Protein AF-A0A6A4H1F7-F1 (afdb_monomer)

Mean predicted aligned error: 21.21 Å

Radius of gyration: 34.37 Å; Cα contacts (8 Å, |Δi|>4): 266; chains: 1; bounding box: 100×66×98 Å

Solvent-accessible surface area (backbone atoms only — not comparable to full-atom values): 21694 Å² total; per-residue (Å²): 135,88,83,80,79,81,74,81,72,97,59,81,80,92,67,98,67,97,76,80,92,73,83,75,69,78,80,74,79,78,74,73,82,76,90,65,68,36,55,30,63,48,76,48,68,68,91,70,85,76,71,92,62,55,55,31,23,34,51,38,83,73,72,100,70,48,29,30,38,50,45,51,74,88,45,89,46,72,73,66,74,38,92,56,57,73,26,81,40,66,66,63,41,49,53,54,45,35,56,48,30,68,73,76,53,88,74,64,97,83,59,61,70,60,39,70,55,69,81,78,70,85,77,88,64,86,76,71,84,85,78,86,87,81,86,92,80,93,84,81,86,82,92,83,90,86,89,78,89,84,86,89,79,89,83,89,89,85,86,83,86,84,88,87,78,89,87,81,88,82,89,81,89,88,81,90,81,86,91,85,90,86,91,83,91,78,91,78,91,73,86,84,69,88,73,81,75,73,70,79,75,78,77,50,32,28,29,38,38,32,72,91,77,71,47,79,46,81,40,46,50,83,51,46,59,51,50,53,65,42,30,72,74,69,76,50,71,66,54,73,44,84,31,98,40,73,69,56,33,52,56,48,56,57,46,48,64,49,52,67,68,59,75,72,57,28,26,28,35,43,44,96,85,51,80,48,79,38,46,56,70,57,46,51,51,52,50,61,48,25,70,74,68,75,48,74,70,52,72,44,83,33,96,41,73,74,54,31,48,60,52,52,60,45,52,58,57,62,72,77,110

Organism: NCBI:txid1447944

Structure (mmCIF, N/CA/C/O backbone):
data_AF-A0A6A4H1F7-F1
#
_entry.id   AF-A0A6A4H1F7-F1
#
loop_
_atom_site.group_PDB
_atom_site.id
_atom_site.type_symbol
_atom_site.label_atom_id
_atom_site.label_alt_id
_atom_site.label_comp_id
_atom_site.label_asym_id
_atom_site.label_entity_id
_atom_site.label_seq_id
_atom_site.pdbx_PDB_ins_code
_atom_site.Cartn_x
_atom_site.Cartn_y
_atom_site.Cartn_z
_atom_site.occupancy
_atom_site.B_iso_or_equiv
_atom_site.auth_seq_id
_atom_site.auth_comp_id
_atom_site.auth_asym_id
_atom_site.auth_atom_id
_atom_site.pdbx_PDB_model_num
ATOM 1 N N . MET A 1 1 ? -6.962 25.545 -6.515 1.00 32.97 1 MET A N 1
ATOM 2 C CA . MET A 1 1 ? -7.681 25.997 -5.299 1.00 32.97 1 MET A CA 1
ATOM 3 C C . MET A 1 1 ? -8.172 24.762 -4.560 1.00 32.97 1 MET A C 1
ATOM 5 O O . MET A 1 1 ? -8.697 23.879 -5.221 1.00 32.97 1 MET A O 1
ATOM 9 N N . GLY A 1 2 ? -7.961 24.655 -3.244 1.00 32.50 2 GLY A N 1
ATOM 10 C CA . GLY A 1 2 ? -8.348 23.464 -2.475 1.00 32.50 2 GLY A CA 1
ATOM 11 C C . GLY A 1 2 ? -9.755 23.580 -1.888 1.00 32.50 2 GLY A C 1
ATOM 12 O O . GLY A 1 2 ? -9.951 24.297 -0.908 1.00 32.50 2 GLY A O 1
ATOM 13 N N . SER A 1 3 ? -10.726 22.867 -2.461 1.00 30.64 3 SER A N 1
ATOM 14 C CA . SER A 1 3 ? -12.102 22.826 -1.953 1.00 30.64 3 SER A CA 1
ATOM 15 C C . SER A 1 3 ? -12.180 22.024 -0.651 1.00 30.64 3 SER A C 1
ATOM 17 O O . SER A 1 3 ? -12.181 20.793 -0.673 1.00 30.64 3 SER A O 1
ATOM 19 N N . LYS A 1 4 ? -12.273 22.711 0.495 1.00 29.84 4 LYS A N 1
ATOM 20 C CA . LYS A 1 4 ? -12.559 22.073 1.790 1.00 29.84 4 LYS A CA 1
ATOM 21 C C . LYS A 1 4 ? -13.967 21.466 1.762 1.00 29.84 4 LYS A C 1
ATOM 23 O O . LYS A 1 4 ? -14.946 22.180 1.960 1.00 29.84 4 LYS A O 1
ATOM 28 N N . LYS A 1 5 ? -14.068 20.154 1.526 1.00 42.41 5 LYS A N 1
ATOM 29 C CA . LYS A 1 5 ? -15.324 19.401 1.667 1.00 42.41 5 LYS A CA 1
ATOM 30 C C . LYS A 1 5 ? -15.773 19.467 3.134 1.00 42.41 5 LYS A C 1
ATOM 32 O O . LYS A 1 5 ? -15.122 18.884 3.998 1.00 42.41 5 LYS A O 1
ATOM 37 N N . GLN A 1 6 ? -16.860 20.183 3.424 1.00 34.12 6 GLN A N 1
ATOM 38 C CA . GLN A 1 6 ? -17.567 20.026 4.696 1.00 34.12 6 GLN A CA 1
ATOM 39 C C . GLN A 1 6 ? -18.334 18.705 4.651 1.00 34.12 6 GLN A C 1
ATOM 41 O O . GLN A 1 6 ? -19.202 18.518 3.801 1.00 34.12 6 GLN A O 1
ATOM 46 N N . TYR A 1 7 ? -17.999 17.790 5.555 1.00 41.84 7 TYR A N 1
ATOM 47 C CA . TYR A 1 7 ? -18.764 16.565 5.757 1.00 41.84 7 TYR A CA 1
ATOM 48 C C . TYR A 1 7 ? -20.039 16.877 6.545 1.00 41.84 7 TYR A C 1
ATOM 50 O O . TYR A 1 7 ? -20.040 17.766 7.399 1.00 41.84 7 TYR A O 1
ATOM 58 N N . ALA A 1 8 ? -21.123 16.153 6.259 1.00 39.28 8 ALA A N 1
ATOM 59 C CA . ALA A 1 8 ? -22.358 16.283 7.021 1.00 39.28 8 ALA A CA 1
ATOM 60 C C . ALA A 1 8 ? -22.108 15.914 8.498 1.00 39.28 8 ALA A C 1
ATOM 62 O O . ALA A 1 8 ? -21.405 14.931 8.758 1.00 39.28 8 ALA A O 1
ATOM 63 N N . PRO A 1 9 ? -22.655 16.668 9.470 1.00 42.44 9 PRO A N 1
ATOM 64 C CA . PRO A 1 9 ? -22.561 16.285 10.871 1.00 42.44 9 PRO A CA 1
ATOM 65 C C . PRO A 1 9 ? -23.270 14.941 11.078 1.00 42.44 9 PRO A C 1
ATOM 67 O O . PRO A 1 9 ? -24.365 14.718 10.569 1.00 42.44 9 PRO A O 1
ATOM 70 N N . LEU A 1 10 ? -22.642 14.036 11.834 1.00 54.88 10 LEU A N 1
ATOM 71 C CA . LEU A 1 10 ? -23.173 12.689 12.104 1.00 54.88 10 LEU A CA 1
ATOM 72 C C . LEU A 1 10 ? -24.433 12.678 12.987 1.00 54.88 10 LEU A C 1
ATOM 74 O O . LEU A 1 10 ? -25.034 11.620 13.175 1.00 54.88 10 LEU A O 1
ATOM 78 N N . PHE A 1 11 ? -24.808 13.843 13.514 1.00 52.72 11 PHE A N 1
ATOM 79 C CA . PHE A 1 11 ? -25.938 14.077 14.397 1.00 52.72 11 PHE A CA 1
ATOM 80 C C . PHE A 1 11 ? -26.558 15.435 14.058 1.00 52.72 11 PHE A C 1
ATOM 82 O O . PHE A 1 11 ? -25.847 16.439 13.983 1.00 52.72 11 PHE A O 1
ATOM 89 N N . GLU A 1 12 ? -27.879 15.471 13.894 1.00 41.97 12 GLU A N 1
ATOM 90 C CA . GLU A 1 12 ? -28.639 16.639 14.340 1.00 41.97 12 GLU A CA 1
ATOM 91 C C . GLU A 1 12 ? -28.562 16.630 15.876 1.00 41.97 12 GLU A C 1
ATOM 93 O O . GLU A 1 12 ? -28.623 15.560 16.482 1.00 41.97 12 GLU A O 1
ATOM 98 N N . SER A 1 13 ? -28.336 17.779 16.514 1.00 35.56 13 SER A N 1
ATOM 99 C CA . SER A 1 13 ? -28.260 17.827 17.976 1.00 35.56 13 SER A CA 1
ATOM 100 C C . SER A 1 13 ? -29.634 17.535 18.571 1.00 35.56 13 SER A C 1
ATOM 102 O O . SER A 1 13 ? -30.561 18.310 18.330 1.00 35.56 13 SER A O 1
ATOM 104 N N . ASP A 1 14 ? -29.744 16.480 19.382 1.00 40.94 14 ASP A N 1
ATOM 105 C CA . ASP A 1 14 ? -30.916 16.225 20.222 1.00 40.94 14 ASP A CA 1
ATOM 106 C C . ASP A 1 14 ? -31.065 17.384 21.225 1.00 40.94 14 ASP A C 1
ATOM 108 O O . ASP A 1 14 ? -30.390 17.460 22.253 1.00 40.94 14 ASP A O 1
ATOM 112 N N . SER A 1 15 ? -31.900 18.350 20.849 1.00 45.41 15 SER A N 1
ATOM 113 C CA . SER A 1 15 ? -32.251 19.537 21.619 1.00 45.41 15 SER A CA 1
ATOM 114 C C . SER A 1 15 ? -33.734 19.436 21.943 1.00 45.41 15 SER A C 1
ATOM 116 O O . SER A 1 15 ? -34.565 19.810 21.115 1.00 45.41 15 SER A O 1
ATOM 118 N N . ASP A 1 16 ? -34.048 18.915 23.129 1.00 48.66 16 ASP A N 1
ATOM 119 C CA . ASP A 1 16 ? -35.410 18.659 23.612 1.00 48.66 16 ASP A CA 1
ATOM 120 C C . ASP A 1 16 ? -36.227 19.957 23.802 1.00 48.66 16 ASP A C 1
ATOM 122 O O . ASP A 1 16 ? -36.384 20.457 24.913 1.00 48.66 16 ASP A O 1
ATOM 126 N N . GLU A 1 17 ? -36.766 20.507 22.711 1.00 51.97 17 GLU A N 1
ATOM 127 C CA . GLU A 1 17 ? -37.709 21.634 22.716 1.00 51.97 17 GLU A CA 1
ATOM 128 C C . GLU A 1 17 ? -38.937 21.319 21.845 1.00 51.97 17 GLU A C 1
ATOM 130 O O . GLU A 1 17 ? -38.861 21.138 20.626 1.00 51.97 17 GLU A O 1
ATOM 135 N N . ASP A 1 18 ? -40.101 21.255 22.492 1.00 53.84 18 ASP A N 1
ATOM 136 C CA . ASP A 1 18 ? -41.377 20.834 21.913 1.00 53.84 18 ASP A CA 1
ATOM 137 C C . ASP A 1 18 ? -41.899 21.802 20.830 1.00 53.84 18 ASP A C 1
ATOM 139 O O . ASP A 1 18 ? -42.493 22.844 21.147 1.00 53.84 18 ASP A O 1
ATOM 143 N N . LYS A 1 19 ? -41.806 21.432 19.536 1.00 42.12 19 LYS A N 1
ATOM 144 C CA . LYS A 1 19 ? -42.825 21.869 18.554 1.00 42.12 19 LYS A CA 1
ATOM 145 C C . LYS A 1 19 ? -42.935 21.117 17.222 1.00 42.12 19 LYS A C 1
ATOM 147 O O . LYS A 1 19 ? -42.088 21.208 16.344 1.00 42.12 19 LYS A O 1
ATOM 152 N N . SER A 1 20 ? -44.164 20.644 17.000 1.00 39.06 20 SER A N 1
ATOM 153 C CA . SER A 1 20 ? -44.851 20.534 15.703 1.00 39.06 20 SER A CA 1
ATOM 154 C C . SER A 1 20 ? -44.296 19.526 14.686 1.00 39.06 20 SER A C 1
ATOM 156 O O . SER A 1 20 ? -43.383 19.788 13.904 1.00 39.06 20 SER A O 1
ATOM 158 N N . THR A 1 21 ? -44.967 18.378 14.614 1.00 41.38 21 THR A N 1
ATOM 159 C CA . THR A 1 21 ? -44.745 17.301 13.645 1.00 41.38 21 THR A CA 1
ATOM 160 C C . THR A 1 21 ? -45.055 17.711 12.197 1.00 41.38 21 THR A C 1
ATOM 162 O O . THR A 1 21 ? -46.128 17.428 11.662 1.00 41.38 21 THR A O 1
ATOM 165 N N . GLN A 1 22 ? -44.069 18.272 11.491 1.00 36.91 22 GLN A N 1
ATOM 166 C CA . GLN A 1 22 ? -43.996 18.102 10.036 1.00 36.91 22 GLN A CA 1
ATOM 167 C C . GLN A 1 22 ? -43.167 16.864 9.697 1.00 36.91 22 GLN A C 1
ATOM 169 O O . GLN A 1 22 ? -41.938 16.889 9.704 1.00 36.91 22 GLN A O 1
ATOM 174 N N . LEU A 1 23 ? -43.868 15.778 9.363 1.00 42.22 23 LEU A N 1
ATOM 175 C CA . LEU A 1 23 ? -43.288 14.527 8.885 1.00 42.22 23 LEU A CA 1
ATOM 176 C C . LEU A 1 23 ? -42.599 14.745 7.525 1.00 42.22 23 LEU A C 1
ATOM 178 O O . LEU A 1 23 ? -43.185 14.500 6.466 1.00 42.22 23 LEU A O 1
ATOM 182 N N . ARG A 1 24 ? -41.342 15.202 7.542 1.00 38.34 24 ARG A N 1
ATOM 183 C CA . ARG A 1 24 ? -40.483 15.194 6.354 1.00 38.34 24 ARG A CA 1
ATOM 184 C C . ARG A 1 24 ? -40.318 13.744 5.906 1.00 38.34 24 ARG A C 1
ATOM 186 O O . ARG A 1 24 ? -39.593 12.973 6.528 1.00 38.34 24 ARG A O 1
ATOM 193 N N . LYS A 1 25 ? -41.009 13.378 4.819 1.00 37.53 25 LYS A N 1
ATOM 194 C CA . LYS A 1 25 ? -40.749 12.129 4.093 1.00 37.53 25 LYS A CA 1
ATOM 195 C C . LYS A 1 25 ? -39.236 11.998 3.874 1.00 37.53 25 LYS A C 1
ATOM 197 O O . LYS A 1 25 ? -38.614 13.011 3.538 1.00 37.53 25 LYS A O 1
ATOM 202 N N . PRO A 1 26 ? -38.655 10.790 3.995 1.00 39.25 26 PRO A N 1
ATOM 203 C CA . PRO A 1 26 ? -37.280 10.585 3.571 1.00 39.25 26 PRO A CA 1
ATOM 204 C C . PRO A 1 26 ? -37.159 11.060 2.124 1.00 39.25 26 PRO A C 1
ATOM 206 O O . PRO A 1 26 ? -38.003 10.720 1.286 1.00 39.25 26 PRO A O 1
ATOM 209 N N . ILE A 1 27 ? -36.145 11.880 1.844 1.00 43.12 27 ILE A N 1
ATOM 210 C CA . ILE A 1 27 ? -35.849 12.314 0.481 1.00 43.12 27 ILE A CA 1
ATOM 211 C C . ILE A 1 27 ? -35.487 11.044 -0.281 1.00 43.12 27 ILE A C 1
ATOM 213 O O . ILE A 1 27 ? -34.417 10.473 -0.081 1.00 43.12 27 ILE A O 1
ATOM 217 N N . SER A 1 28 ? -36.428 10.558 -1.092 1.00 43.06 28 SER A N 1
ATOM 218 C CA . SER A 1 28 ? -36.211 9.393 -1.938 1.00 43.06 28 SER A CA 1
ATOM 219 C C . SER A 1 28 ? -35.069 9.749 -2.874 1.00 43.06 28 SER A C 1
ATOM 221 O O . SER A 1 28 ? -35.222 10.642 -3.707 1.00 43.06 28 SER A O 1
ATOM 223 N N . SER A 1 29 ? -33.910 9.120 -2.662 1.00 44.56 29 SER A N 1
ATOM 224 C CA . SER A 1 29 ? -32.712 9.382 -3.449 1.00 44.56 29 SER A CA 1
ATOM 225 C C . SER A 1 29 ? -33.027 9.053 -4.902 1.00 44.56 29 SER A C 1
ATOM 227 O O . SER A 1 29 ? -33.102 7.886 -5.289 1.00 44.56 29 SER A O 1
ATOM 229 N N . SER A 1 30 ? -33.280 10.094 -5.695 1.00 44.72 30 SER A N 1
ATOM 230 C CA . SER A 1 30 ? -33.486 9.989 -7.131 1.00 44.72 30 SER A CA 1
ATOM 231 C C . SER A 1 30 ? -32.131 9.689 -7.751 1.00 44.72 30 SER A C 1
ATOM 233 O O . SER A 1 30 ? -31.426 10.604 -8.179 1.00 44.72 30 SER A O 1
ATOM 235 N N . ALA A 1 31 ? -31.746 8.412 -7.705 1.00 55.28 31 ALA A N 1
ATOM 236 C CA . ALA A 1 31 ? -30.471 7.926 -8.197 1.00 55.28 31 ALA A CA 1
ATOM 237 C C . ALA A 1 31 ? -30.303 8.372 -9.652 1.00 55.28 31 ALA A C 1
ATOM 239 O O . ALA A 1 31 ? -30.966 7.863 -10.558 1.00 55.28 31 ALA A O 1
ATOM 240 N N . THR A 1 32 ? -29.434 9.360 -9.864 1.00 61.41 32 THR A N 1
ATOM 241 C CA . THR A 1 32 ? -29.021 9.774 -11.201 1.00 61.41 32 THR A CA 1
ATOM 242 C C . THR A 1 32 ? -28.435 8.548 -11.898 1.00 61.41 32 THR A C 1
ATOM 244 O O . THR A 1 32 ? -27.590 7.883 -11.290 1.00 61.41 32 THR A O 1
ATOM 247 N N . PRO A 1 33 ? -28.878 8.209 -13.122 1.00 70.06 33 PRO A N 1
ATOM 248 C CA . PRO A 1 33 ? -28.405 7.012 -13.804 1.00 70.06 33 PRO A CA 1
ATOM 249 C C . PRO A 1 33 ? -26.886 7.097 -13.970 1.00 70.06 33 PRO A C 1
ATOM 251 O O . PRO A 1 33 ? -26.378 8.068 -14.534 1.00 70.06 33 PRO A O 1
ATOM 254 N N . ARG A 1 34 ? -26.167 6.102 -13.438 1.00 73.88 34 ARG A N 1
ATOM 255 C CA . ARG A 1 34 ? -24.702 6.071 -13.489 1.00 73.88 34 ARG A CA 1
ATOM 256 C C . ARG A 1 34 ? -24.239 5.934 -14.930 1.00 73.88 34 ARG A C 1
ATOM 258 O O . ARG A 1 34 ? -24.784 5.140 -15.693 1.00 73.88 34 ARG A O 1
ATOM 265 N N . THR A 1 35 ? -23.240 6.729 -15.292 1.00 80.12 35 THR A N 1
ATOM 266 C CA . THR A 1 35 ? -22.696 6.813 -16.657 1.00 80.12 35 THR A CA 1
ATOM 267 C C . THR A 1 35 ? -21.399 6.024 -16.836 1.00 80.12 35 THR A C 1
ATOM 269 O O . THR A 1 35 ? -20.958 5.834 -17.967 1.00 80.12 35 THR A O 1
ATOM 272 N N . LYS A 1 36 ? -20.809 5.544 -15.736 1.00 86.94 36 LYS A N 1
ATOM 273 C CA . LYS A 1 36 ? -19.667 4.624 -15.686 1.00 86.94 36 LYS A CA 1
ATOM 274 C C . LYS A 1 36 ? -20.053 3.361 -14.900 1.00 86.94 36 LYS A C 1
ATOM 276 O O . LYS A 1 36 ? -20.898 3.462 -14.008 1.00 86.94 36 LYS A O 1
ATOM 281 N N . PRO A 1 37 ? -19.420 2.204 -15.165 1.00 90.06 37 PRO A N 1
ATOM 282 C CA . PRO A 1 37 ? -19.465 1.079 -14.239 1.00 90.06 37 PRO A CA 1
ATOM 283 C C . PRO A 1 37 ? -18.714 1.416 -12.941 1.00 90.06 37 PRO A C 1
ATOM 285 O O . PRO A 1 37 ? -17.784 2.225 -12.936 1.00 90.06 37 PRO A O 1
ATOM 288 N N . THR A 1 38 ? -19.091 0.775 -11.837 1.00 93.69 38 THR A N 1
ATOM 289 C CA . THR A 1 38 ? -18.516 0.995 -10.506 1.00 93.69 38 THR A CA 1
ATOM 290 C C . THR A 1 38 ? -18.205 -0.314 -9.778 1.00 93.69 38 THR A C 1
ATOM 292 O O . THR A 1 38 ? -18.930 -1.301 -9.888 1.00 93.69 38 THR A O 1
ATOM 295 N N . CYS A 1 39 ? -17.113 -0.339 -9.011 1.00 94.00 39 CYS A N 1
ATOM 296 C CA . CYS A 1 39 ? -16.756 -1.466 -8.148 1.00 94.00 39 CYS A CA 1
ATOM 297 C C . CYS A 1 39 ? -17.455 -1.361 -6.781 1.00 94.00 39 CYS A C 1
ATOM 299 O O . CYS A 1 39 ? -17.821 -0.271 -6.336 1.00 94.00 39 CYS A O 1
ATOM 301 N N . LYS A 1 40 ? -17.587 -2.486 -6.072 1.00 95.00 40 LYS A N 1
ATOM 302 C CA . LYS A 1 40 ? -17.997 -2.515 -4.657 1.00 95.00 40 LYS A CA 1
ATOM 303 C C . LYS A 1 40 ? -16.780 -2.683 -3.746 1.00 95.00 40 LYS A C 1
ATOM 305 O O . LYS A 1 40 ? -15.880 -3.441 -4.105 1.00 95.00 40 LYS A O 1
ATOM 310 N N . PRO A 1 41 ? -16.758 -2.074 -2.551 1.00 94.44 41 PRO A N 1
ATOM 311 C CA . PRO A 1 41 ? -15.763 -2.425 -1.552 1.00 94.44 41 PRO A CA 1
ATOM 312 C C . PRO A 1 41 ? -15.995 -3.865 -1.087 1.00 94.44 41 PRO A C 1
ATOM 314 O O . PRO A 1 41 ? -17.137 -4.331 -1.024 1.00 94.44 41 PRO A O 1
ATOM 317 N N . ALA A 1 42 ? -14.933 -4.554 -0.675 1.00 92.25 42 ALA A N 1
ATOM 318 C CA . ALA A 1 42 ? -15.117 -5.660 0.255 1.00 92.25 42 ALA A CA 1
ATOM 319 C C . ALA A 1 42 ? -15.660 -5.105 1.589 1.00 92.25 42 ALA A C 1
ATOM 321 O O . ALA A 1 42 ? -15.281 -4.012 2.018 1.00 92.25 42 ALA A O 1
ATOM 322 N N . LEU A 1 43 ? -16.564 -5.843 2.235 1.00 93.62 43 LEU A N 1
ATOM 323 C CA . LEU A 1 43 ? -17.124 -5.483 3.538 1.00 93.62 43 LEU A CA 1
ATOM 324 C C . LEU A 1 43 ? -16.427 -6.304 4.624 1.00 93.62 43 LEU A C 1
ATOM 326 O O . LEU A 1 43 ? -16.670 -7.505 4.748 1.00 93.62 43 LEU A O 1
ATOM 330 N N . PHE A 1 44 ? -15.565 -5.667 5.413 1.00 88.56 44 PHE A N 1
ATOM 331 C CA . PHE A 1 44 ? -14.926 -6.317 6.550 1.00 88.56 44 PHE A CA 1
ATOM 332 C C . PHE A 1 44 ? -15.853 -6.279 7.768 1.00 88.56 44 PHE A C 1
ATOM 334 O O . PHE A 1 44 ? -16.129 -5.209 8.311 1.00 88.56 44 PHE A O 1
ATOM 341 N N . GLN A 1 45 ? -16.322 -7.448 8.208 1.00 89.06 45 GLN A N 1
ATOM 342 C CA . GLN A 1 45 ? -17.148 -7.599 9.405 1.00 89.06 45 GLN A CA 1
ATOM 343 C C . GLN A 1 45 ? -16.352 -8.285 10.536 1.00 89.06 45 GLN A C 1
ATOM 345 O O . GLN A 1 45 ? -15.77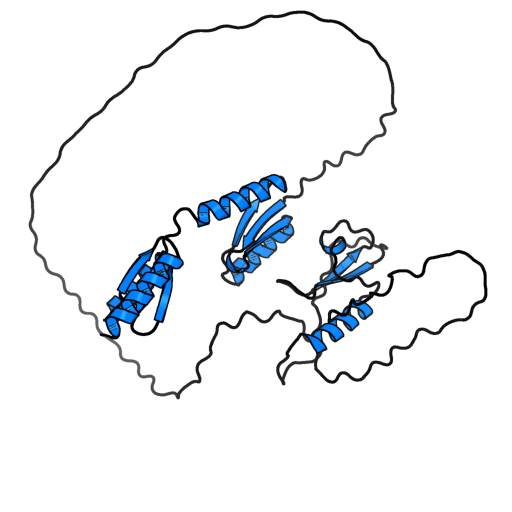0 -9.346 10.302 1.00 89.06 45 GLN A O 1
ATOM 350 N N . PRO A 1 46 ? -16.341 -7.733 11.766 1.00 81.31 46 PRO A N 1
ATOM 351 C CA . PRO A 1 46 ? -15.746 -8.373 12.933 1.00 81.31 46 PRO A CA 1
ATOM 352 C C . PRO A 1 46 ? -16.419 -9.711 13.247 1.00 81.31 46 PRO A C 1
ATOM 354 O O . PRO A 1 46 ? -17.646 -9.804 13.277 1.00 81.31 46 PRO A O 1
ATOM 357 N N . SER A 1 47 ? -15.617 -10.736 13.545 1.00 74.38 47 SER A N 1
ATOM 358 C CA . SER A 1 47 ? -16.103 -12.097 13.825 1.00 74.38 47 SER A CA 1
ATOM 359 C C . SER A 1 47 ? -16.919 -12.225 15.118 1.00 74.38 47 SER A C 1
ATOM 361 O O . SER A 1 47 ? -17.601 -13.226 15.311 1.00 74.38 47 SER A O 1
ATOM 363 N N . ALA A 1 48 ? -16.829 -11.242 16.018 1.00 73.69 48 ALA A N 1
ATOM 364 C CA . ALA A 1 48 ? -17.555 -11.218 17.282 1.00 73.69 48 ALA A CA 1
ATOM 365 C C . ALA A 1 48 ? -18.860 -10.423 17.142 1.00 73.69 48 ALA A C 1
ATOM 367 O O . ALA A 1 48 ? -18.838 -9.194 17.014 1.00 73.69 48 ALA A O 1
ATOM 368 N N . ASP A 1 49 ? -19.998 -11.115 17.216 1.00 72.56 49 ASP A N 1
ATOM 369 C CA . ASP A 1 49 ? -21.300 -10.464 17.342 1.00 72.56 49 ASP A CA 1
ATOM 370 C C . ASP A 1 49 ? -21.450 -9.868 18.752 1.00 72.56 49 ASP A C 1
ATOM 372 O O . ASP A 1 49 ? -21.615 -10.589 19.735 1.00 72.56 49 ASP A O 1
ATOM 376 N N . GLN A 1 50 ? -21.370 -8.538 18.856 1.00 67.12 50 GLN A N 1
ATOM 377 C CA . GLN A 1 50 ? -21.585 -7.803 20.109 1.00 67.12 50 GLN A CA 1
ATOM 378 C C . GLN A 1 50 ? -23.060 -7.395 20.305 1.00 67.12 50 GLN A C 1
ATOM 380 O O . GLN A 1 50 ? -23.371 -6.514 21.112 1.00 67.12 50 GLN A O 1
ATOM 385 N N . GLY A 1 51 ? -23.985 -8.033 19.582 1.00 74.94 51 GLY A N 1
ATOM 386 C CA . GLY A 1 51 ? -25.422 -7.898 19.774 1.00 74.94 51 GLY A CA 1
ATOM 387 C C . GLY A 1 51 ? -25.957 -6.524 19.370 1.00 74.94 51 GLY A C 1
ATOM 388 O O . GLY A 1 51 ? -25.710 -6.031 18.272 1.00 74.94 51 GLY A O 1
ATOM 389 N N . LYS A 1 52 ? -26.738 -5.894 20.256 1.00 77.50 52 LYS A N 1
ATOM 390 C CA . LYS A 1 52 ? -27.537 -4.689 19.950 1.00 77.50 52 LYS A CA 1
ATOM 391 C C . LYS A 1 52 ? -26.738 -3.375 19.838 1.00 77.50 52 LYS A C 1
ATOM 393 O O . LYS A 1 52 ? -27.353 -2.310 19.816 1.00 77.50 52 LYS A O 1
ATOM 398 N N . LYS A 1 53 ? -25.401 -3.409 19.788 1.00 85.56 53 LYS A N 1
ATOM 399 C CA . LYS A 1 53 ? -24.586 -2.191 19.633 1.00 85.56 53 LYS A CA 1
ATOM 400 C C . LYS A 1 53 ? -24.881 -1.494 18.297 1.00 85.56 53 LYS A C 1
ATOM 402 O O . LYS A 1 53 ? -25.100 -2.142 17.272 1.00 85.56 53 LYS A O 1
ATOM 407 N N . LYS A 1 54 ? -24.863 -0.157 18.291 1.00 90.75 54 LYS A N 1
ATOM 408 C CA . LYS A 1 54 ? -25.042 0.643 17.069 1.00 90.75 54 LYS A CA 1
ATOM 409 C C . LYS A 1 54 ? -23.858 0.391 16.130 1.00 90.75 54 LYS A C 1
ATOM 411 O O . LYS A 1 54 ? -22.707 0.497 16.549 1.00 90.75 54 LYS A O 1
ATOM 416 N N . LYS A 1 55 ? -24.141 0.042 14.874 1.00 93.31 55 LYS A N 1
ATOM 417 C CA . LYS A 1 55 ? -23.120 -0.191 13.843 1.00 93.31 55 LYS A CA 1
ATOM 418 C C . LYS A 1 55 ? -22.715 1.115 13.164 1.00 93.31 55 LYS A C 1
ATOM 420 O O . LYS A 1 55 ? -23.545 2.004 12.975 1.00 93.31 55 LYS A O 1
ATOM 425 N N . VAL A 1 56 ? -21.451 1.192 12.772 1.00 94.88 56 VAL A N 1
ATOM 426 C CA . VAL A 1 56 ? -20.856 2.270 11.976 1.00 94.88 56 VAL A CA 1
ATOM 427 C C . VAL A 1 56 ? -20.117 1.637 10.806 1.00 94.88 56 VAL A C 1
ATOM 429 O O . VAL A 1 56 ? -19.491 0.593 10.957 1.00 94.88 56 VAL A O 1
ATOM 432 N N . TYR A 1 57 ? -20.194 2.262 9.640 1.00 96.19 57 TYR A N 1
ATOM 433 C CA . TYR A 1 57 ? -19.494 1.828 8.435 1.00 96.19 57 TYR A CA 1
ATOM 434 C C . TYR A 1 57 ? -18.410 2.854 8.113 1.00 96.19 57 TYR A C 1
ATOM 436 O O . TYR A 1 57 ? -18.677 4.053 8.197 1.00 96.19 57 TYR A O 1
ATOM 444 N N . ILE A 1 58 ? -17.194 2.410 7.802 1.00 96.12 58 ILE A N 1
ATOM 445 C CA . ILE A 1 58 ? -16.016 3.272 7.626 1.00 96.12 58 ILE A CA 1
ATOM 446 C C . ILE A 1 58 ? -15.352 2.937 6.293 1.00 96.12 58 ILE A C 1
ATOM 448 O O . ILE A 1 58 ? -14.910 1.805 6.097 1.00 96.12 58 ILE A O 1
ATOM 452 N N . ASN A 1 59 ? -15.258 3.908 5.385 1.00 96.69 59 ASN A N 1
ATOM 453 C CA . ASN A 1 59 ? -14.614 3.693 4.088 1.00 96.69 59 ASN A CA 1
ATOM 454 C C . ASN A 1 59 ? -13.133 4.075 4.137 1.00 96.69 59 ASN A C 1
ATOM 456 O O . ASN A 1 59 ? -12.786 5.242 4.336 1.00 96.69 59 ASN A O 1
ATOM 460 N N . VAL A 1 60 ? -12.265 3.103 3.868 1.00 94.75 60 VAL A N 1
ATOM 461 C CA . VAL A 1 60 ? -10.856 3.340 3.547 1.00 94.75 60 VAL A CA 1
ATOM 462 C C . VAL A 1 60 ? -10.730 3.353 2.033 1.00 94.75 60 VAL A C 1
ATOM 464 O O . VAL A 1 60 ? -10.788 2.308 1.397 1.00 94.75 60 VAL A O 1
ATOM 467 N N . PHE A 1 61 ? -10.604 4.546 1.456 1.00 91.62 61 PHE A N 1
ATOM 468 C CA . PHE A 1 61 ? -10.470 4.727 0.009 1.00 91.62 61 PHE A CA 1
ATOM 469 C C . PHE A 1 61 ? -9.025 4.570 -0.491 1.00 91.62 61 PHE A C 1
ATOM 471 O O . PHE A 1 61 ? -8.802 4.090 -1.594 1.00 91.62 61 PHE A O 1
ATOM 478 N N . ASN A 1 62 ? -8.042 4.939 0.336 1.00 84.56 62 ASN A N 1
ATOM 479 C CA . ASN A 1 62 ? -6.625 4.980 -0.025 1.00 84.56 62 ASN A CA 1
ATOM 480 C C . ASN A 1 62 ? -5.815 4.068 0.912 1.00 84.56 62 ASN A C 1
ATOM 482 O O . ASN A 1 62 ? -6.128 3.985 2.100 1.00 84.56 62 ASN A O 1
ATOM 486 N N . GLY A 1 63 ? -4.739 3.465 0.403 1.00 82.31 63 GLY A N 1
ATOM 487 C CA . GLY A 1 63 ? -3.826 2.591 1.152 1.00 82.31 63 GLY A CA 1
ATOM 488 C C . GLY A 1 63 ? -3.693 1.208 0.510 1.00 82.31 63 GLY A C 1
ATOM 489 O O . GLY A 1 63 ? -4.272 0.955 -0.542 1.00 82.31 63 GLY A O 1
ATOM 490 N N . ALA A 1 64 ? -2.951 0.299 1.149 1.00 73.69 64 ALA A N 1
ATOM 491 C CA . ALA A 1 64 ? -2.678 -1.039 0.607 1.00 73.69 64 ALA A CA 1
ATOM 492 C C . ALA A 1 64 ? -3.919 -1.956 0.505 1.00 73.69 64 ALA A C 1
ATOM 494 O O . ALA A 1 64 ? -3.891 -2.945 -0.221 1.00 73.69 64 ALA A O 1
ATOM 495 N N . MET A 1 65 ? -5.007 -1.649 1.224 1.00 77.06 65 MET A N 1
ATOM 496 C CA . MET A 1 65 ? -6.283 -2.373 1.131 1.00 77.06 65 MET A CA 1
ATOM 497 C C . MET A 1 65 ? -7.484 -1.416 1.234 1.00 77.06 65 MET A C 1
ATOM 499 O O . MET A 1 65 ? -8.018 -1.223 2.331 1.00 77.06 65 MET A O 1
ATOM 503 N N . PRO A 1 66 ? -7.934 -0.814 0.118 1.00 88.44 66 PRO A N 1
ATOM 504 C CA . PRO A 1 66 ? -9.170 -0.040 0.086 1.00 88.44 66 PRO A CA 1
ATOM 505 C C . PRO A 1 66 ? -10.394 -0.936 0.337 1.00 88.44 66 PRO A C 1
ATOM 507 O O . PRO A 1 66 ? -10.592 -1.945 -0.341 1.00 88.44 66 PRO A O 1
ATOM 510 N N . VAL A 1 67 ? -11.202 -0.604 1.346 1.00 94.00 67 VAL A N 1
ATOM 511 C CA . VAL A 1 67 ? -12.221 -1.506 1.916 1.00 94.00 67 VAL A CA 1
ATOM 512 C C . VAL A 1 67 ? -13.263 -0.731 2.739 1.00 94.00 67 VAL A C 1
ATOM 514 O O . VAL A 1 67 ? -12.999 0.378 3.212 1.00 94.00 67 VAL A O 1
ATOM 517 N N . CYS A 1 68 ? -14.445 -1.316 2.950 1.00 95.62 68 CYS A N 1
ATOM 518 C CA . CYS A 1 68 ? -15.446 -0.813 3.892 1.00 95.62 68 CYS A CA 1
ATOM 519 C C . CYS A 1 68 ? -15.401 -1.643 5.185 1.00 95.62 68 CYS A C 1
ATOM 521 O O . CYS A 1 68 ? -15.682 -2.842 5.164 1.00 95.62 68 CYS A O 1
ATOM 523 N N . TYR A 1 69 ? -15.059 -1.026 6.315 1.00 93.19 69 TYR A N 1
ATOM 524 C CA . TYR A 1 69 ? -15.114 -1.664 7.634 1.00 93.19 69 TYR A CA 1
ATOM 525 C C . TYR A 1 69 ? -16.498 -1.490 8.258 1.00 93.19 69 TYR A C 1
ATOM 527 O O . TYR A 1 69 ? -17.040 -0.386 8.268 1.00 93.19 69 TYR A O 1
ATOM 535 N N . MET A 1 70 ? -17.044 -2.559 8.836 1.00 93.25 70 MET A N 1
ATOM 536 C CA . MET A 1 70 ? -18.165 -2.502 9.772 1.00 93.25 70 MET A CA 1
ATOM 537 C C . MET A 1 70 ? -17.610 -2.513 11.198 1.00 93.25 70 MET A C 1
ATOM 539 O O . MET A 1 70 ? -16.947 -3.460 11.599 1.00 93.25 70 MET A O 1
ATOM 543 N N . GLU A 1 71 ? -17.907 -1.491 11.983 1.00 92.12 71 GLU A N 1
ATOM 544 C CA . GLU A 1 71 ? -17.454 -1.339 13.367 1.00 92.12 71 GLU A CA 1
ATOM 545 C C . GLU A 1 71 ? -18.651 -1.047 14.288 1.00 92.12 71 GLU A C 1
ATOM 547 O O . GLU A 1 71 ? -19.786 -0.848 13.840 1.00 92.12 71 GLU A O 1
ATOM 552 N N . TRP A 1 72 ? -18.402 -1.022 15.595 1.00 90.00 72 TRP A N 1
ATOM 553 C CA . TRP A 1 72 ? -19.379 -0.607 16.602 1.00 90.00 72 TRP A CA 1
ATOM 554 C C . TRP A 1 72 ? -19.145 0.862 16.980 1.00 90.00 72 TRP A C 1
ATOM 556 O O . TRP A 1 72 ? -18.020 1.345 16.903 1.00 90.00 72 TRP A O 1
ATOM 566 N N . PHE A 1 73 ? -20.198 1.579 17.375 1.00 81.69 73 PHE A N 1
ATOM 567 C CA . PHE A 1 73 ? -20.138 3.021 17.662 1.00 81.69 73 PHE A CA 1
ATOM 568 C C . PHE A 1 73 ? -19.200 3.395 18.828 1.00 81.69 73 PHE A C 1
ATOM 570 O O . PHE A 1 73 ? -18.668 4.497 18.850 1.00 81.69 73 PHE A O 1
ATOM 577 N N . ASP A 1 74 ? -18.949 2.454 19.738 1.00 81.12 74 ASP A N 1
ATOM 578 C CA . ASP A 1 74 ? -18.081 2.608 20.913 1.00 81.12 74 ASP A CA 1
ATOM 579 C C . ASP A 1 74 ? -16.807 1.747 20.763 1.00 81.12 74 ASP A C 1
ATOM 581 O O . ASP A 1 74 ? -16.428 0.992 21.661 1.00 81.12 74 ASP A O 1
ATOM 585 N N . SER A 1 75 ? -16.205 1.754 19.569 1.00 83.06 75 SER A N 1
ATOM 586 C CA . SER A 1 75 ? -15.019 0.953 19.249 1.00 83.06 75 SER A CA 1
ATOM 587 C C . SER A 1 75 ? -13.725 1.716 19.539 1.00 83.06 75 SER A C 1
ATOM 589 O O . SER A 1 75 ? -13.472 2.772 18.966 1.00 83.06 75 SER A O 1
ATOM 591 N N . GLU A 1 76 ? -12.846 1.144 20.364 1.00 85.44 76 GLU A N 1
ATOM 592 C CA . GLU A 1 76 ? -11.490 1.673 20.589 1.00 85.44 76 GLU A CA 1
ATOM 593 C C . GLU A 1 76 ? -10.509 1.342 19.444 1.00 85.44 76 GLU A C 1
ATOM 595 O O . GLU A 1 76 ? -9.309 1.599 19.555 1.00 85.44 76 GLU A O 1
ATOM 600 N N . SER A 1 77 ? -10.972 0.761 18.330 1.00 82.44 77 SER A N 1
ATOM 601 C CA . SER A 1 77 ? -10.071 0.319 17.262 1.00 82.44 77 SER A CA 1
ATOM 602 C C . SER A 1 77 ? -9.295 1.486 16.617 1.00 82.44 77 SER A C 1
ATOM 604 O O . SER A 1 77 ? -9.788 2.622 16.555 1.00 82.44 77 SER A O 1
ATOM 606 N N . PRO A 1 78 ? -8.094 1.232 16.057 1.00 83.81 78 PRO A N 1
ATOM 607 C CA . PRO A 1 78 ? -7.361 2.243 15.295 1.00 83.81 78 PRO A CA 1
ATOM 608 C C . PRO A 1 78 ? -8.138 2.762 14.076 1.00 83.81 78 PRO A C 1
ATOM 610 O O . PRO A 1 78 ? -8.007 3.931 13.721 1.00 83.81 78 PRO A O 1
ATOM 613 N N . ILE A 1 79 ? -8.973 1.922 13.447 1.00 84.38 79 ILE A N 1
ATOM 614 C CA . ILE A 1 79 ? -9.769 2.328 12.283 1.00 84.38 79 ILE A CA 1
ATOM 615 C C . ILE A 1 79 ? -10.987 3.171 12.683 1.00 84.38 79 ILE A C 1
ATOM 617 O O . ILE A 1 79 ? -11.319 4.122 11.973 1.00 84.38 79 ILE A O 1
ATOM 621 N N . PHE A 1 80 ? -11.590 2.931 13.851 1.00 87.19 80 PHE A N 1
ATOM 622 C CA . PHE A 1 80 ? -12.610 3.825 14.398 1.00 87.19 80 PHE A CA 1
ATOM 623 C C . PHE A 1 80 ? -12.018 5.197 14.737 1.00 87.19 80 PHE A C 1
ATOM 625 O O . PHE A 1 80 ? -12.526 6.224 14.288 1.00 87.19 80 PHE A O 1
ATOM 632 N N . ASN A 1 81 ? -10.878 5.224 15.425 1.00 85.69 81 ASN A N 1
ATOM 633 C CA . ASN A 1 81 ? -10.199 6.464 15.814 1.00 85.69 81 ASN A CA 1
ATOM 634 C C . ASN A 1 81 ? -9.491 7.196 14.651 1.00 85.69 81 ASN A C 1
ATOM 636 O O . ASN A 1 81 ? -8.947 8.284 14.836 1.00 85.69 81 ASN A O 1
ATOM 640 N N . SER A 1 82 ? -9.525 6.638 13.439 1.00 89.25 82 SER A N 1
ATOM 641 C CA . SER A 1 82 ? -8.966 7.255 12.233 1.00 89.25 82 SER A CA 1
ATOM 642 C C . SER A 1 82 ? -9.773 8.460 11.724 1.00 89.25 82 SER A C 1
ATOM 644 O O . SER A 1 82 ? -10.963 8.624 12.011 1.00 89.25 82 SER A O 1
ATOM 646 N N . HIS A 1 83 ? -9.154 9.253 10.845 1.00 90.50 83 HIS A N 1
ATOM 647 C CA . HIS A 1 83 ? -9.821 10.323 10.094 1.00 90.50 83 HIS A CA 1
ATOM 648 C C . HIS A 1 83 ? -10.659 9.833 8.894 1.00 90.50 83 HIS A C 1
ATOM 650 O O . HIS A 1 83 ? -11.195 10.662 8.158 1.00 90.50 83 HIS A O 1
ATOM 656 N N . HIS A 1 84 ? -10.801 8.518 8.678 1.00 92.31 84 HIS A N 1
ATOM 657 C CA . HIS A 1 84 ? -11.645 7.994 7.600 1.00 92.31 84 HIS A CA 1
ATOM 658 C C . HIS A 1 84 ? -13.135 8.312 7.842 1.00 92.31 84 HIS A C 1
ATOM 660 O O . HIS A 1 84 ? -13.581 8.299 9.001 1.00 92.31 84 HIS A O 1
ATOM 666 N N . PRO A 1 85 ? -13.907 8.607 6.774 1.00 92.38 85 PRO A N 1
ATOM 667 C CA . PRO A 1 85 ? -15.310 8.990 6.874 1.00 92.38 85 PRO A CA 1
ATOM 668 C C . PRO A 1 85 ? -16.175 7.826 7.360 1.00 92.38 85 PRO A C 1
ATOM 670 O O . PRO A 1 85 ? -15.923 6.660 7.047 1.00 92.38 85 PRO A O 1
ATOM 673 N N . LYS A 1 86 ? -17.197 8.173 8.145 1.00 94.75 86 LYS A N 1
ATOM 674 C CA . LYS A 1 86 ? -18.031 7.246 8.913 1.00 94.75 86 LYS A CA 1
ATOM 675 C C . LYS A 1 86 ? -19.498 7.460 8.573 1.00 94.75 86 LYS A C 1
ATOM 677 O O . LYS A 1 86 ? -19.939 8.600 8.440 1.00 94.75 86 LYS A O 1
ATOM 682 N N . TYR A 1 87 ? -20.255 6.374 8.483 1.00 96.31 87 TYR A N 1
ATOM 683 C CA . TYR A 1 87 ? -21.641 6.374 8.023 1.00 96.31 87 TYR A CA 1
ATOM 684 C C . TYR A 1 87 ? -22.509 5.493 8.928 1.00 96.31 87 TYR A C 1
ATOM 686 O O . TYR A 1 87 ? -22.083 4.428 9.375 1.00 96.31 87 TYR A O 1
ATOM 694 N N . ALA A 1 88 ? -23.752 5.911 9.178 1.00 94.62 88 ALA A N 1
ATOM 695 C CA . ALA A 1 88 ? -24.685 5.174 10.038 1.00 94.62 88 ALA A CA 1
ATOM 696 C C . ALA A 1 88 ? -25.284 3.913 9.377 1.00 94.62 88 ALA A C 1
ATOM 698 O O . ALA A 1 88 ? -25.847 3.064 10.066 1.00 94.62 88 ALA A O 1
ATOM 699 N N . THR A 1 89 ? -25.187 3.775 8.050 1.00 95.56 89 THR A N 1
ATOM 700 C CA . THR A 1 89 ? -25.701 2.616 7.303 1.00 95.56 89 THR A CA 1
ATOM 701 C C . THR A 1 89 ? -24.736 2.201 6.195 1.00 95.56 89 THR A C 1
ATOM 703 O O . THR A 1 89 ? -24.017 3.038 5.645 1.00 95.56 89 THR A O 1
ATOM 706 N N . TYR A 1 90 ? -24.761 0.913 5.838 1.00 95.38 90 TYR A N 1
ATOM 707 C CA . TYR A 1 90 ? -23.943 0.384 4.747 1.00 95.38 90 TYR A CA 1
ATOM 708 C C . TYR A 1 90 ? -24.295 1.030 3.404 1.00 95.38 90 TYR A C 1
ATOM 710 O O . TYR A 1 90 ? -23.396 1.317 2.628 1.00 95.38 90 TYR A O 1
ATOM 718 N N . GLN A 1 91 ? -25.576 1.324 3.147 1.00 96.06 91 GLN A N 1
ATOM 719 C CA . GLN A 1 91 ? -25.999 1.923 1.880 1.00 96.06 91 GLN A CA 1
ATOM 720 C C . GLN A 1 91 ? -25.368 3.303 1.657 1.00 96.06 91 GLN A C 1
ATOM 722 O O . GLN A 1 91 ? -24.847 3.552 0.580 1.00 96.06 91 GLN A O 1
ATOM 727 N N . VAL A 1 92 ? -25.326 4.170 2.677 1.00 96.06 92 VAL A N 1
ATOM 728 C CA . VAL A 1 92 ? -24.711 5.505 2.542 1.00 96.06 92 VAL A CA 1
ATOM 729 C C . VAL A 1 92 ? -23.187 5.409 2.377 1.00 96.06 92 VAL A C 1
ATOM 731 O O . VAL A 1 92 ? -22.611 6.153 1.586 1.00 96.06 92 VAL A O 1
ATOM 734 N N . ALA A 1 93 ? -22.535 4.463 3.065 1.00 96.62 93 ALA A N 1
ATOM 735 C CA . ALA A 1 93 ? -21.115 4.175 2.844 1.00 96.62 93 ALA A CA 1
ATOM 736 C C . ALA A 1 93 ? -20.858 3.687 1.408 1.00 96.62 93 ALA A C 1
ATOM 738 O O . ALA A 1 93 ? -19.919 4.129 0.748 1.00 96.62 93 ALA A O 1
ATOM 739 N N . LEU A 1 94 ? -21.717 2.801 0.912 1.00 95.62 94 LEU A N 1
ATOM 740 C CA . LEU A 1 94 ? -21.630 2.217 -0.417 1.00 95.62 94 LEU A CA 1
ATOM 741 C C . LEU A 1 94 ? -21.902 3.259 -1.519 1.00 95.62 94 LEU A C 1
ATOM 743 O O . LEU A 1 94 ? -21.189 3.284 -2.516 1.00 95.62 94 LEU A O 1
ATOM 747 N N . ASP A 1 95 ? -22.860 4.166 -1.320 1.00 95.12 95 ASP A N 1
ATOM 748 C CA . ASP A 1 95 ? -23.163 5.254 -2.257 1.00 95.12 95 ASP A CA 1
ATOM 749 C C . ASP A 1 95 ? -22.004 6.259 -2.382 1.00 95.12 95 ASP A C 1
ATOM 751 O O . ASP A 1 95 ? -21.651 6.644 -3.498 1.00 95.12 95 ASP A O 1
ATOM 755 N N . GLU A 1 96 ? -21.342 6.633 -1.280 1.00 95.56 96 GLU A N 1
ATOM 756 C CA . GLU A 1 96 ? -20.147 7.492 -1.350 1.00 95.56 96 GLU A CA 1
ATOM 757 C C . GLU A 1 96 ? -18.915 6.732 -1.887 1.00 95.56 96 GLU A C 1
ATOM 759 O O . GLU A 1 96 ? -18.080 7.331 -2.564 1.00 95.56 96 GLU A O 1
ATOM 764 N N . TRP A 1 97 ? -18.823 5.408 -1.689 1.00 95.81 97 TRP A N 1
ATOM 765 C CA . TRP A 1 97 ? -17.822 4.577 -2.376 1.00 95.81 97 TRP A CA 1
ATOM 766 C C . TRP A 1 97 ? -18.022 4.573 -3.888 1.00 95.81 97 TRP A C 1
ATOM 768 O O . TRP A 1 97 ? -17.061 4.736 -4.637 1.00 95.81 97 TRP A O 1
ATOM 778 N N . PHE A 1 98 ? -19.259 4.423 -4.356 1.00 95.31 98 PHE A N 1
ATOM 779 C CA . PHE A 1 98 ? -19.555 4.480 -5.782 1.00 95.31 98 PHE A CA 1
ATOM 780 C C . PHE A 1 98 ? -19.213 5.855 -6.376 1.00 95.31 98 PHE A C 1
ATOM 782 O O . PHE A 1 98 ? -18.603 5.915 -7.440 1.00 95.31 98 PHE A O 1
ATOM 789 N N . ARG A 1 99 ? -19.482 6.951 -5.652 1.00 93.88 99 ARG A N 1
ATOM 790 C CA . ARG A 1 99 ? -19.057 8.304 -6.057 1.00 93.88 99 ARG A CA 1
ATOM 791 C C . ARG A 1 99 ? -17.536 8.460 -6.114 1.00 93.88 99 ARG A C 1
ATOM 793 O O . ARG A 1 99 ? -17.036 9.079 -7.047 1.00 93.88 99 ARG A O 1
ATOM 800 N N . TYR A 1 100 ? -16.798 7.903 -5.151 1.00 93.56 100 TYR A N 1
ATOM 801 C CA . TYR A 1 100 ? -15.330 7.849 -5.195 1.00 93.56 100 TYR A CA 1
ATOM 802 C C . TYR A 1 100 ? -14.844 7.059 -6.423 1.00 93.56 100 TYR A C 1
ATOM 804 O O . TYR A 1 100 ? -14.023 7.548 -7.194 1.00 93.56 100 TYR A O 1
ATOM 812 N N . CYS A 1 101 ? -15.432 5.886 -6.663 1.00 93.00 101 CYS A N 1
ATOM 813 C CA . CYS A 1 101 ? -15.118 5.021 -7.795 1.00 93.00 101 CYS A CA 1
ATOM 814 C C . CYS A 1 101 ? -15.338 5.701 -9.160 1.00 93.00 101 CYS A C 1
ATOM 816 O O . CYS A 1 101 ? -14.510 5.540 -10.048 1.00 93.00 101 CYS A O 1
ATOM 818 N N . GLU A 1 102 ? -16.420 6.464 -9.348 1.00 92.12 102 GLU A N 1
ATOM 819 C CA . GLU A 1 102 ? -16.683 7.188 -10.607 1.00 92.12 102 GLU A CA 1
ATOM 820 C C . GLU A 1 102 ? -15.623 8.268 -10.916 1.00 92.12 102 GLU A C 1
ATOM 822 O O . GLU A 1 102 ? -15.421 8.610 -12.089 1.00 92.12 102 GLU A O 1
ATOM 827 N N . MET A 1 103 ? -14.954 8.798 -9.883 1.00 90.50 103 MET A N 1
ATOM 828 C CA . MET A 1 103 ? -13.935 9.850 -9.986 1.00 90.50 103 MET A CA 1
ATOM 829 C C . MET A 1 103 ? -12.507 9.301 -10.111 1.00 90.50 103 MET A C 1
ATOM 831 O O . MET A 1 103 ? -11.760 9.796 -10.949 1.00 90.50 103 MET A O 1
ATOM 835 N N . GLU A 1 104 ? -12.138 8.313 -9.289 1.00 90.88 104 GLU A N 1
ATOM 836 C CA . GLU A 1 104 ? -10.736 7.922 -9.044 1.00 90.88 104 GLU A CA 1
ATOM 837 C C . GLU A 1 104 ? -10.368 6.524 -9.590 1.00 90.88 104 GLU A C 1
ATOM 839 O O . GLU A 1 104 ? -9.192 6.165 -9.600 1.00 90.88 104 GLU A O 1
ATOM 844 N N . HIS A 1 105 ? -11.340 5.708 -10.027 1.00 89.25 105 HIS A N 1
ATOM 845 C CA . HIS A 1 105 ? -11.070 4.388 -10.610 1.00 89.25 105 HIS A CA 1
ATOM 846 C C . HIS A 1 105 ? -11.293 4.379 -12.125 1.00 89.25 105 HIS A C 1
ATOM 848 O O . HIS A 1 105 ? -12.396 4.656 -12.606 1.00 89.25 105 HIS A O 1
ATOM 854 N N . ASP A 1 106 ? -10.268 3.958 -12.865 1.00 88.81 106 ASP A N 1
ATOM 855 C CA . ASP A 1 106 ? -10.409 3.525 -14.252 1.00 88.81 106 ASP A CA 1
ATOM 856 C C . ASP A 1 106 ? -10.711 2.023 -14.302 1.00 88.81 106 ASP A C 1
ATOM 858 O O . ASP A 1 106 ? -9.993 1.204 -13.726 1.00 88.81 106 ASP A O 1
ATOM 862 N N . HIS A 1 107 ? -11.780 1.671 -15.017 1.00 87.81 107 HIS A N 1
ATOM 863 C CA . HIS A 1 107 ? -12.225 0.294 -15.235 1.00 87.81 107 HIS A CA 1
ATOM 864 C C . HIS A 1 107 ? -12.182 -0.035 -16.732 1.00 87.81 107 HIS A C 1
ATOM 866 O O . HIS A 1 107 ? -12.526 0.827 -17.547 1.00 87.81 107 HIS A O 1
ATOM 872 N N . PRO A 1 108 ? -11.785 -1.259 -17.127 1.00 89.25 108 PRO A N 1
ATOM 873 C CA . PRO A 1 108 ? -11.761 -1.656 -18.531 1.00 89.25 108 PRO A CA 1
ATOM 874 C C . PRO A 1 108 ? -13.181 -1.770 -19.112 1.00 89.25 108 PRO A C 1
ATOM 876 O O . PRO A 1 108 ? -14.171 -1.871 -18.386 1.00 89.25 108 PRO A O 1
ATOM 879 N N . ALA A 1 109 ? -13.291 -1.749 -20.443 1.00 87.62 109 ALA A N 1
ATOM 880 C CA . ALA A 1 109 ? -14.575 -1.676 -21.150 1.00 87.62 109 ALA A CA 1
ATOM 881 C C . ALA A 1 109 ? -15.485 -2.913 -20.971 1.00 87.62 109 ALA A C 1
ATOM 883 O O . ALA A 1 109 ? -16.675 -2.845 -21.274 1.00 87.62 109 ALA A O 1
ATOM 884 N N . ASP A 1 110 ? -14.935 -4.025 -20.485 1.00 89.50 110 ASP A N 1
ATOM 885 C CA . ASP A 1 110 ? -15.611 -5.282 -20.152 1.00 89.50 110 ASP A CA 1
ATOM 886 C C . ASP A 1 110 ? -15.906 -5.443 -18.644 1.00 89.50 110 ASP A C 1
ATOM 888 O O . ASP A 1 110 ? -16.436 -6.474 -18.222 1.00 89.50 110 ASP A O 1
ATOM 892 N N . PHE 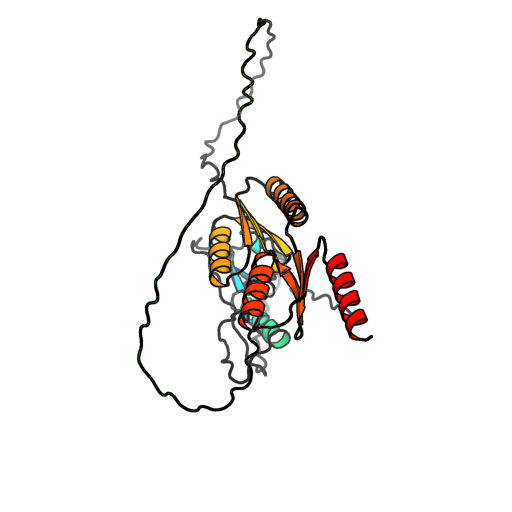A 1 111 ? -15.602 -4.435 -17.815 1.00 91.56 111 PHE A N 1
ATOM 893 C CA . PHE A 1 111 ? -15.816 -4.495 -16.368 1.00 91.56 111 PHE A CA 1
ATOM 894 C C . PHE A 1 111 ? -17.302 -4.626 -15.998 1.00 91.56 111 PHE A C 1
ATOM 896 O O . PHE A 1 111 ? -18.147 -3.817 -16.386 1.00 91.56 111 PHE A O 1
ATOM 903 N N . VAL A 1 112 ? -17.615 -5.620 -15.164 1.00 91.44 112 VAL A N 1
ATOM 904 C CA . VAL A 1 112 ? -18.985 -5.906 -14.720 1.00 91.44 112 VAL A CA 1
ATOM 905 C C . VAL A 1 112 ? -19.360 -5.047 -13.509 1.00 91.44 112 VAL A C 1
ATOM 907 O O . VAL A 1 112 ? -18.710 -5.113 -12.461 1.00 91.44 112 VAL A O 1
ATOM 910 N N . GLU A 1 113 ? -20.453 -4.288 -13.637 1.00 91.81 113 GLU A N 1
ATOM 911 C CA . GLU A 1 113 ? -21.015 -3.433 -12.582 1.00 91.81 113 GLU A CA 1
ATOM 912 C C . GLU A 1 113 ? -21.139 -4.164 -11.238 1.00 91.81 113 GLU A C 1
ATOM 914 O O . GLU A 1 113 ? -21.756 -5.226 -11.108 1.00 91.81 113 GLU A O 1
ATOM 919 N N . GLY A 1 114 ? -20.572 -3.556 -10.202 1.00 89.62 114 GLY A N 1
ATOM 920 C CA . GLY A 1 114 ? -20.653 -4.048 -8.842 1.00 89.62 114 GLY A CA 1
ATOM 921 C C . GLY A 1 114 ? -19.789 -5.274 -8.535 1.00 89.62 114 GLY A C 1
ATOM 922 O O . GLY A 1 114 ? -20.055 -5.921 -7.516 1.00 89.62 114 GLY A O 1
ATOM 923 N N . THR A 1 115 ? -18.790 -5.582 -9.370 1.00 92.38 115 THR A N 1
ATOM 924 C CA . THR A 1 115 ? -17.676 -6.493 -9.042 1.00 92.38 115 THR A CA 1
ATOM 925 C C . THR A 1 115 ? -16.894 -5.959 -7.837 1.00 92.38 115 THR A C 1
ATOM 927 O O . THR A 1 115 ? -16.799 -4.744 -7.640 1.00 92.38 115 THR A O 1
ATOM 930 N N . LEU A 1 116 ? -16.351 -6.851 -7.001 1.00 91.56 116 LEU A N 1
ATOM 931 C CA . LEU A 1 116 ? -15.522 -6.449 -5.862 1.00 91.56 116 LEU A CA 1
ATOM 932 C C . LEU A 1 116 ? -14.255 -5.730 -6.334 1.00 91.56 116 LEU A C 1
ATOM 934 O O . LEU A 1 116 ? -13.600 -6.158 -7.283 1.00 91.56 116 LEU A O 1
ATOM 938 N N . TYR A 1 117 ? -13.904 -4.652 -5.640 1.00 86.75 117 TYR A N 1
ATOM 939 C CA . TYR A 1 117 ? -12.642 -3.966 -5.837 1.00 86.75 117 TYR A CA 1
ATOM 940 C C . TYR A 1 117 ? -11.491 -4.866 -5.401 1.00 86.75 117 TYR A C 1
ATOM 942 O O . TYR A 1 117 ? -11.299 -5.126 -4.214 1.00 86.75 117 TYR A O 1
ATOM 950 N N . ASN A 1 118 ? -10.714 -5.305 -6.382 1.00 81.62 118 ASN A N 1
ATOM 951 C CA . ASN A 1 118 ? -9.346 -5.726 -6.161 1.00 81.62 118 ASN A CA 1
ATOM 952 C C . ASN A 1 118 ? -8.476 -4.511 -6.480 1.00 81.62 118 ASN A C 1
ATOM 954 O O . ASN A 1 118 ? -8.642 -3.915 -7.547 1.00 81.62 118 ASN A O 1
ATOM 958 N N . LEU A 1 119 ? -7.557 -4.154 -5.580 1.00 75.12 119 LEU A N 1
ATOM 959 C CA . LEU A 1 119 ? -6.474 -3.238 -5.928 1.00 75.12 119 LEU A CA 1
ATOM 960 C C . LEU A 1 119 ? -5.773 -3.834 -7.163 1.00 75.12 119 LEU A C 1
ATOM 962 O O . LEU A 1 119 ? -5.450 -5.029 -7.123 1.00 75.12 119 LEU A O 1
ATOM 966 N N . PRO A 1 120 ? -5.573 -3.086 -8.264 1.00 64.88 120 PRO A N 1
ATOM 967 C CA . PRO A 1 120 ? -4.810 -3.611 -9.382 1.00 64.88 120 PRO A CA 1
ATOM 968 C C . PRO A 1 120 ? -3.425 -3.982 -8.857 1.00 64.88 120 PRO A C 1
ATOM 970 O O . PRO A 1 120 ? -2.735 -3.142 -8.280 1.00 64.88 120 PRO A O 1
ATOM 973 N N . ALA A 1 121 ? -3.029 -5.244 -9.034 1.00 53.94 121 ALA A N 1
ATOM 974 C CA . ALA A 1 121 ? -1.640 -5.621 -8.831 1.00 53.94 121 ALA A CA 1
ATOM 975 C C . ALA A 1 121 ? -0.782 -4.678 -9.684 1.00 53.94 121 ALA A C 1
ATOM 977 O O . ALA A 1 121 ? -1.144 -4.389 -10.827 1.00 53.94 121 ALA A O 1
ATOM 978 N N . SER A 1 122 ? 0.311 -4.158 -9.123 1.00 44.72 122 SER A N 1
ATOM 979 C CA . SER A 1 122 ? 1.209 -3.249 -9.835 1.00 44.72 122 SER A CA 1
ATOM 980 C C . SER A 1 122 ? 1.750 -3.968 -11.069 1.00 44.72 122 SER A C 1
ATOM 982 O O . SER A 1 122 ? 2.645 -4.802 -10.955 1.00 44.72 122 SER A O 1
ATOM 984 N N . ASN A 1 123 ? 1.150 -3.700 -12.234 1.00 41.75 123 ASN A N 1
ATOM 985 C CA . ASN A 1 123 ? 1.294 -4.507 -13.448 1.00 41.75 123 ASN A CA 1
ATOM 986 C C . ASN A 1 123 ? 2.634 -4.244 -14.159 1.00 41.75 123 ASN A C 1
ATOM 988 O O . ASN A 1 123 ? 2.676 -3.851 -15.327 1.00 41.75 123 ASN A O 1
ATOM 992 N N . SER A 1 124 ? 3.737 -4.526 -13.466 1.00 36.81 124 SER A N 1
ATOM 993 C CA . SER A 1 124 ? 5.093 -4.665 -14.008 1.00 36.81 124 SER A CA 1
ATOM 994 C C . SER A 1 124 ? 5.221 -5.943 -14.848 1.00 36.81 124 SER A C 1
ATOM 996 O O . SER A 1 124 ? 6.104 -6.769 -14.637 1.00 36.81 124 SER A O 1
ATOM 998 N N . THR A 1 125 ? 4.333 -6.094 -15.831 1.00 35.06 125 THR A N 1
ATOM 999 C CA . THR A 1 125 ? 4.316 -7.207 -16.784 1.00 35.06 125 THR A CA 1
ATOM 1000 C C . THR A 1 125 ? 4.059 -6.647 -18.177 1.00 35.06 125 THR A C 1
ATOM 1002 O O . THR A 1 125 ? 2.970 -6.770 -18.746 1.00 35.06 125 THR A O 1
ATOM 1005 N N . LEU A 1 126 ? 5.082 -5.976 -18.718 1.00 34.91 126 LEU A N 1
ATOM 1006 C CA . LEU A 1 126 ? 5.075 -5.341 -20.037 1.00 34.91 126 LEU A CA 1
ATOM 1007 C C . LEU A 1 126 ? 4.971 -6.425 -21.123 1.00 34.91 126 LEU A C 1
ATOM 1009 O O . LEU A 1 126 ? 5.962 -6.929 -21.651 1.00 34.91 126 LEU A O 1
ATOM 1013 N N . THR A 1 127 ? 3.735 -6.843 -21.392 1.00 33.34 127 THR A N 1
ATOM 1014 C CA . THR A 1 127 ? 3.419 -8.021 -22.203 1.00 33.34 127 THR A CA 1
ATOM 1015 C C . THR A 1 127 ? 3.651 -7.702 -23.675 1.00 33.34 127 THR A C 1
ATOM 1017 O O . THR A 1 127 ? 2.791 -7.164 -24.372 1.00 33.34 127 THR A O 1
ATOM 1020 N N . ARG A 1 128 ? 4.869 -8.004 -24.130 1.00 32.50 128 ARG A N 1
ATOM 1021 C CA . ARG A 1 128 ? 5.340 -7.802 -25.503 1.00 32.50 128 ARG A CA 1
ATOM 1022 C C . ARG A 1 128 ? 4.385 -8.471 -26.512 1.00 32.50 128 ARG A C 1
ATOM 1024 O O . ARG A 1 128 ? 4.025 -9.629 -26.297 1.00 32.50 128 ARG A O 1
ATOM 1031 N N . PRO A 1 129 ? 4.007 -7.805 -27.623 1.00 36.56 129 PRO A N 1
ATOM 1032 C CA . PRO A 1 129 ? 3.140 -8.403 -28.636 1.00 36.56 129 PRO A CA 1
ATOM 1033 C C . PRO A 1 129 ? 3.719 -9.710 -29.190 1.00 36.56 129 PRO A C 1
ATOM 1035 O O . PRO A 1 129 ? 4.886 -9.763 -29.584 1.00 36.56 129 PRO A O 1
ATOM 1038 N N . GLY A 1 130 ? 2.901 -10.763 -29.215 1.00 32.47 130 GLY A N 1
ATOM 1039 C CA . GLY A 1 130 ? 3.311 -12.083 -29.687 1.00 32.47 130 GLY A CA 1
ATOM 1040 C C . GLY A 1 130 ? 3.563 -12.113 -31.196 1.00 32.47 130 GLY A C 1
ATOM 1041 O O . GLY A 1 130 ? 2.741 -11.637 -31.978 1.00 32.47 130 GLY A O 1
ATOM 1042 N N . ILE A 1 131 ? 4.680 -12.720 -31.602 1.00 31.92 131 ILE A N 1
ATOM 1043 C CA . ILE A 1 131 ? 4.979 -13.064 -32.999 1.00 31.92 131 ILE A CA 1
ATOM 1044 C C . ILE A 1 131 ? 4.818 -14.581 -33.186 1.00 31.92 131 ILE A C 1
ATOM 1046 O O . ILE A 1 131 ? 4.963 -15.363 -32.249 1.00 31.92 131 ILE A O 1
ATOM 1050 N N . LEU A 1 132 ? 4.422 -14.965 -34.398 1.00 32.50 132 LEU A N 1
ATOM 1051 C CA . LEU A 1 132 ? 3.772 -16.231 -34.726 1.00 32.50 132 LEU A CA 1
ATOM 1052 C C . LEU A 1 132 ? 4.632 -17.492 -34.519 1.00 32.50 132 LEU A C 1
ATOM 1054 O O . LEU A 1 132 ? 5.747 -17.611 -35.016 1.00 32.50 132 LEU A O 1
ATOM 1058 N N . THR A 1 133 ? 3.995 -18.466 -33.869 1.00 29.45 133 THR A N 1
ATOM 1059 C CA . THR A 1 133 ? 4.044 -19.923 -34.085 1.00 29.45 133 THR A CA 1
ATOM 1060 C C . THR A 1 133 ? 4.908 -20.455 -35.239 1.00 29.45 133 THR A C 1
ATOM 1062 O O . THR A 1 133 ? 4.580 -20.211 -36.399 1.00 29.45 133 THR A O 1
ATOM 1065 N N . LEU A 1 134 ? 5.854 -21.364 -34.940 1.00 32.44 134 LEU A N 1
ATOM 1066 C CA . LEU A 1 134 ? 6.194 -22.503 -35.817 1.00 32.44 134 LEU A CA 1
ATOM 1067 C C . LEU A 1 134 ? 7.066 -23.578 -35.124 1.00 32.44 134 LEU A C 1
ATOM 1069 O O . LEU A 1 134 ? 8.034 -23.254 -34.449 1.00 32.44 134 LEU A O 1
ATOM 1073 N N . GLY A 1 135 ? 6.758 -24.857 -35.381 1.00 28.03 135 GLY A N 1
ATOM 1074 C CA . GLY A 1 135 ? 7.738 -25.959 -35.402 1.00 28.03 135 GLY A CA 1
ATOM 1075 C C . GLY A 1 135 ? 8.196 -26.592 -34.077 1.00 28.03 135 GLY A C 1
ATOM 1076 O O . GLY A 1 135 ? 9.313 -26.354 -33.633 1.00 28.03 135 GLY A O 1
ATOM 1077 N N . CYS A 1 136 ? 7.424 -27.539 -33.530 1.00 29.03 136 CYS A N 1
ATOM 1078 C CA . CYS A 1 136 ? 7.972 -28.546 -32.610 1.00 29.03 136 CYS A CA 1
ATOM 1079 C C . CYS A 1 136 ? 8.580 -29.720 -33.399 1.00 29.03 136 CYS A C 1
ATOM 1081 O O . CYS A 1 136 ? 7.874 -30.343 -34.191 1.00 29.03 136 CYS A O 1
ATOM 1083 N N . ILE A 1 137 ? 9.841 -30.080 -33.131 1.00 33.91 137 ILE A N 1
ATOM 1084 C CA . ILE A 1 137 ? 10.442 -31.364 -33.538 1.00 33.91 137 ILE A CA 1
ATOM 1085 C C . ILE A 1 137 ? 11.255 -31.913 -32.351 1.00 33.91 137 ILE A C 1
ATOM 1087 O O . ILE A 1 137 ? 12.150 -31.213 -31.876 1.00 33.91 137 ILE A O 1
ATOM 1091 N N . PRO A 1 138 ? 10.980 -33.134 -31.856 1.00 37.09 138 PRO A N 1
ATOM 1092 C CA . PRO A 1 138 ? 11.810 -33.786 -30.851 1.00 37.09 138 PRO A CA 1
ATOM 1093 C C . PRO A 1 138 ? 12.932 -34.605 -31.509 1.00 37.09 138 PRO A C 1
ATOM 1095 O O . PRO A 1 138 ? 12.668 -35.427 -32.386 1.00 3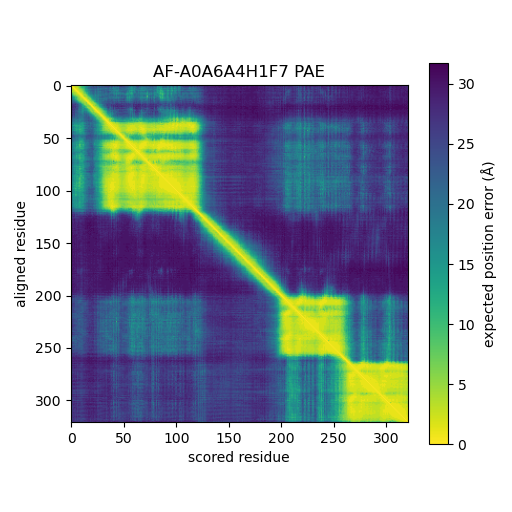7.09 138 PRO A O 1
ATOM 1098 N N . THR A 1 139 ? 14.165 -34.460 -31.020 1.00 33.47 139 THR A N 1
ATOM 1099 C CA . THR A 1 139 ? 15.291 -35.336 -31.387 1.00 33.47 139 THR A CA 1
ATOM 1100 C C . THR A 1 139 ? 15.971 -35.844 -30.120 1.00 33.47 139 THR A C 1
ATOM 1102 O O . THR A 1 139 ? 16.236 -35.077 -29.198 1.00 33.47 139 THR A O 1
ATOM 1105 N N . SER A 1 140 ? 16.213 -37.151 -30.052 1.00 34.91 140 SER A N 1
ATOM 1106 C CA . SER A 1 140 ? 16.774 -37.839 -28.882 1.00 34.91 140 SER A CA 1
ATOM 1107 C C . SER A 1 140 ? 18.267 -38.140 -29.045 1.00 34.91 140 SER A C 1
ATOM 1109 O O . SER A 1 140 ? 18.764 -38.217 -30.167 1.00 34.91 140 SER A O 1
ATOM 1111 N N . SER A 1 141 ? 18.925 -38.509 -27.937 1.00 34.03 141 SER A N 1
ATOM 1112 C CA . SER A 1 141 ? 20.327 -38.984 -27.861 1.00 34.03 141 SER A CA 1
ATOM 1113 C C . SER A 1 141 ? 21.394 -37.880 -28.031 1.00 34.03 141 SER A C 1
ATOM 1115 O O . SER A 1 141 ? 21.115 -36.828 -28.586 1.00 34.03 141 SER A O 1
ATOM 1117 N N . SER A 1 142 ? 22.633 -38.048 -27.552 1.00 36.34 142 SER A N 1
ATOM 1118 C CA . SER A 1 142 ? 23.261 -39.232 -26.933 1.00 36.34 142 SER A CA 1
ATOM 1119 C C . SER A 1 142 ? 24.224 -38.876 -25.792 1.00 36.34 142 SER A C 1
ATOM 1121 O O . SER A 1 142 ? 24.761 -37.775 -25.727 1.00 36.34 142 SER A O 1
ATOM 1123 N N . VAL A 1 143 ? 24.493 -39.853 -24.922 1.00 38.19 143 VAL A N 1
ATOM 1124 C CA . VAL A 1 143 ? 25.552 -39.796 -23.901 1.00 38.19 143 VAL A CA 1
ATOM 1125 C C . VAL A 1 143 ? 26.938 -39.836 -24.552 1.00 38.19 143 VAL A C 1
ATOM 1127 O O . VAL A 1 143 ? 27.200 -40.739 -25.341 1.00 38.19 143 VAL A O 1
ATOM 1130 N N . THR A 1 144 ? 27.854 -38.975 -24.097 1.00 38.00 144 THR A N 1
ATOM 1131 C CA . THR A 1 144 ? 29.305 -39.206 -24.208 1.00 38.00 144 THR A CA 1
ATOM 1132 C C . THR A 1 144 ? 29.955 -38.965 -22.847 1.00 38.00 144 THR A C 1
ATOM 1134 O O . THR A 1 144 ? 29.873 -37.871 -22.296 1.00 38.00 144 THR A O 1
ATOM 1137 N N . ARG A 1 145 ? 30.604 -39.996 -22.297 1.00 38.72 145 ARG A N 1
ATOM 1138 C CA . ARG A 1 145 ? 31.452 -39.916 -21.097 1.00 38.72 145 ARG A CA 1
ATOM 1139 C C . ARG A 1 145 ? 32.907 -39.802 -21.554 1.00 38.72 145 ARG A C 1
ATOM 1141 O O . ARG A 1 145 ? 33.361 -40.694 -22.263 1.00 38.72 145 ARG A O 1
ATOM 1148 N N . SER A 1 146 ? 33.634 -38.794 -21.076 1.00 31.59 146 SER A N 1
ATOM 1149 C CA . SER A 1 146 ? 35.096 -38.709 -21.212 1.00 31.59 146 SER A CA 1
ATOM 1150 C C . SER A 1 146 ? 35.760 -38.664 -19.839 1.00 31.59 146 SER A C 1
ATOM 1152 O O . SER A 1 146 ? 35.326 -37.920 -18.962 1.00 31.59 146 SER A O 1
ATOM 1154 N N . THR A 1 147 ? 36.800 -39.477 -19.662 1.00 36.75 147 THR A N 1
ATOM 1155 C CA . THR A 1 147 ? 37.576 -39.646 -18.423 1.00 36.75 147 THR A CA 1
ATOM 1156 C C . THR A 1 147 ? 39.003 -40.073 -18.770 1.00 36.75 147 THR A C 1
ATOM 1158 O O . THR A 1 147 ? 39.136 -41.113 -19.408 1.00 36.75 147 THR A O 1
ATOM 1161 N N . LEU A 1 148 ? 40.003 -39.299 -18.332 1.00 43.38 148 LEU A N 1
ATOM 1162 C CA . LEU A 1 148 ? 41.455 -39.548 -18.127 1.00 43.38 148 LEU A CA 1
ATOM 1163 C C . LEU A 1 148 ? 41.927 -38.296 -17.324 1.00 43.38 148 LEU A C 1
ATOM 1165 O O . LEU A 1 148 ? 41.419 -37.211 -17.609 1.00 43.38 148 LEU A O 1
ATOM 1169 N N . THR A 1 149 ? 42.581 -38.362 -16.152 1.00 34.75 149 THR A N 1
ATOM 1170 C CA . THR A 1 149 ? 44.005 -38.702 -15.854 1.00 34.75 149 THR A CA 1
ATOM 1171 C C . THR A 1 149 ? 45.006 -37.815 -16.617 1.00 34.75 149 THR A C 1
ATOM 1173 O O . THR A 1 149 ? 44.735 -37.449 -17.755 1.00 34.75 149 THR A O 1
ATOM 1176 N N . GLU A 1 150 ? 46.132 -37.341 -16.069 1.00 39.56 150 GLU A N 1
ATOM 1177 C CA . GLU A 1 150 ? 46.942 -37.639 -14.859 1.00 39.56 150 GLU A CA 1
ATOM 1178 C C . GLU A 1 150 ? 47.357 -36.289 -14.182 1.00 39.56 150 GLU A C 1
ATOM 1180 O O . GLU A 1 150 ? 47.424 -35.278 -14.873 1.00 39.56 150 GLU A O 1
ATOM 1185 N N . GLU A 1 151 ? 47.399 -36.100 -12.850 1.00 40.31 151 GLU A N 1
ATOM 1186 C CA . GLU A 1 151 ? 48.357 -36.563 -11.804 1.00 40.31 151 GLU A CA 1
ATOM 1187 C C . GLU A 1 151 ? 49.630 -35.699 -11.594 1.00 40.31 151 GLU A C 1
ATOM 1189 O O . GLU A 1 151 ? 50.246 -35.226 -12.542 1.00 40.31 151 GLU A O 1
ATOM 1194 N N . HIS A 1 152 ? 50.027 -35.586 -10.312 1.00 33.75 152 HIS A N 1
ATOM 1195 C CA . HIS A 1 152 ? 51.276 -35.019 -9.748 1.00 33.75 152 HIS A CA 1
ATOM 1196 C C . HIS A 1 152 ? 51.541 -33.487 -9.891 1.00 33.75 152 HIS A C 1
ATOM 1198 O O . HIS A 1 152 ? 51.445 -32.916 -10.968 1.00 33.75 152 HIS A O 1
ATOM 1204 N N . GLY A 1 153 ? 51.968 -32.750 -8.848 1.00 32.56 153 GLY A N 1
ATOM 1205 C CA . GLY A 1 153 ? 52.121 -33.096 -7.422 1.00 32.56 153 GLY A CA 1
ATOM 1206 C C . GLY A 1 153 ? 52.831 -32.002 -6.581 1.00 32.56 153 GLY A C 1
ATOM 1207 O O . GLY A 1 153 ? 53.308 -31.033 -7.152 1.00 32.56 153 GLY A O 1
ATOM 1208 N N . VAL A 1 154 ? 52.875 -32.197 -5.244 1.00 39.41 154 VAL A N 1
ATOM 1209 C CA . VAL A 1 154 ? 53.885 -31.787 -4.204 1.00 39.41 154 VAL A CA 1
ATOM 1210 C C . VAL A 1 154 ? 54.566 -30.389 -4.360 1.00 39.41 154 VAL A C 1
ATOM 1212 O O . VAL A 1 154 ? 55.154 -30.101 -5.389 1.00 39.41 154 VAL A O 1
ATOM 1215 N N . VAL A 1 155 ? 54.607 -29.465 -3.377 1.00 38.75 155 VAL A N 1
ATOM 1216 C CA . VAL A 1 155 ? 55.311 -29.540 -2.067 1.00 38.75 155 VAL A CA 1
ATOM 1217 C C . VAL A 1 155 ? 54.743 -28.563 -1.006 1.00 38.75 155 VAL A C 1
ATOM 1219 O O . VAL A 1 155 ? 54.356 -27.441 -1.306 1.00 38.75 155 VAL A O 1
ATOM 1222 N N . ASN A 1 156 ? 54.790 -29.018 0.253 1.00 35.94 156 ASN A N 1
ATOM 1223 C CA . ASN A 1 156 ? 54.657 -28.350 1.564 1.00 35.94 156 ASN A CA 1
ATOM 1224 C C . ASN A 1 156 ? 54.933 -26.830 1.694 1.00 35.94 156 ASN A C 1
ATOM 1226 O O . ASN A 1 156 ? 55.970 -26.348 1.244 1.00 35.94 156 ASN A O 1
ATOM 1230 N N . ALA A 1 157 ? 54.183 -26.180 2.600 1.00 35.97 157 ALA A N 1
ATOM 1231 C CA . ALA A 1 157 ? 54.750 -25.345 3.677 1.00 35.97 157 ALA A CA 1
ATOM 1232 C C . ALA A 1 157 ? 53.771 -25.202 4.870 1.00 35.97 157 ALA A C 1
ATOM 1234 O O . ALA A 1 157 ? 52.586 -24.960 4.666 1.00 35.97 157 ALA A O 1
ATOM 1235 N N . VAL A 1 158 ? 54.269 -25.320 6.110 1.00 43.09 158 VAL A N 1
ATOM 1236 C CA . VAL A 1 158 ? 53.546 -25.022 7.369 1.00 43.09 158 VAL A CA 1
ATOM 1237 C C . VAL A 1 158 ? 54.520 -24.353 8.347 1.00 43.09 158 VAL A C 1
ATOM 1239 O O . VAL A 1 158 ? 55.616 -24.873 8.559 1.00 43.09 158 VAL A O 1
ATOM 1242 N N . PRO A 1 159 ? 54.132 -23.218 8.948 1.00 50.94 159 PRO A N 1
ATOM 1243 C CA . PRO A 1 159 ? 54.239 -23.042 10.404 1.00 50.94 159 PRO A CA 1
ATOM 1244 C C . PRO A 1 159 ? 52.867 -22.634 10.991 1.00 50.94 159 PRO A C 1
ATOM 1246 O O . PRO A 1 159 ? 52.140 -21.874 10.365 1.00 50.94 159 PRO A O 1
ATOM 1249 N N . SER A 1 160 ? 52.362 -23.152 12.115 1.00 34.25 160 SER A N 1
ATOM 1250 C CA . SER A 1 160 ? 52.951 -23.494 13.426 1.00 34.25 160 SER A CA 1
ATOM 1251 C C . SER A 1 160 ? 52.830 -22.369 14.465 1.00 34.25 160 SER A C 1
ATOM 1253 O O . SER A 1 160 ? 53.674 -21.486 14.514 1.00 34.25 160 SER A O 1
ATOM 1255 N N . ILE A 1 161 ? 51.828 -22.531 15.341 1.00 37.88 161 ILE A N 1
ATOM 1256 C CA . ILE A 1 161 ? 51.830 -22.244 16.791 1.00 37.88 161 ILE A CA 1
ATOM 1257 C C . ILE A 1 161 ? 52.251 -20.833 17.243 1.00 37.88 161 ILE A C 1
ATOM 1259 O O . ILE A 1 161 ? 53.432 -20.512 17.268 1.00 37.88 161 ILE A O 1
ATOM 1263 N N . TYR A 1 162 ? 51.297 -20.114 17.845 1.00 40.69 162 TYR A N 1
ATOM 1264 C CA . TYR A 1 162 ? 51.510 -19.523 19.173 1.00 40.69 162 TYR A CA 1
ATOM 1265 C C . TYR A 1 162 ? 50.263 -19.700 20.045 1.00 40.69 162 TYR A C 1
ATOM 1267 O O . TYR A 1 162 ? 49.227 -19.084 19.808 1.00 40.69 162 TYR A O 1
ATOM 1275 N N . GLU A 1 163 ? 50.379 -20.542 21.070 1.00 40.34 163 GLU A N 1
ATOM 1276 C CA . GLU A 1 163 ? 49.509 -20.479 22.244 1.00 40.34 163 GLU A CA 1
ATOM 1277 C C . GLU A 1 163 ? 49.903 -19.278 23.115 1.00 40.34 163 GLU A C 1
ATOM 1279 O O . GLU A 1 163 ? 51.065 -18.869 23.161 1.00 40.34 163 GLU A O 1
ATOM 1284 N N . SER A 1 164 ? 48.950 -18.748 23.876 1.00 39.66 164 SER A N 1
ATOM 1285 C CA . SER A 1 164 ? 49.226 -18.022 25.118 1.00 39.66 164 SER A CA 1
ATOM 1286 C C . SER A 1 164 ? 48.025 -18.186 26.035 1.00 39.66 164 SER A C 1
ATOM 1288 O O . SER A 1 164 ? 46.898 -17.873 25.655 1.00 39.66 164 SER A O 1
ATOM 1290 N N . ALA A 1 165 ? 48.269 -18.736 27.220 1.00 37.00 165 ALA A N 1
ATOM 1291 C CA . ALA A 1 165 ? 47.237 -19.180 28.140 1.00 37.00 165 ALA A CA 1
ATOM 1292 C C . ALA A 1 165 ? 47.401 -18.507 29.509 1.00 37.00 165 ALA A C 1
ATOM 1294 O O . ALA A 1 165 ? 48.522 -18.345 29.974 1.00 37.00 165 ALA A O 1
ATOM 1295 N N . ILE A 1 166 ? 46.259 -18.214 30.138 1.00 37.88 166 ILE A N 1
ATOM 1296 C CA . ILE A 1 166 ? 46.039 -18.122 31.593 1.00 37.88 166 ILE A CA 1
ATOM 1297 C C . ILE A 1 166 ? 46.911 -17.124 32.387 1.00 37.88 166 ILE A C 1
ATOM 1299 O O . ILE A 1 166 ? 48.082 -17.364 32.658 1.00 37.88 166 ILE A O 1
ATOM 1303 N N . THR A 1 167 ? 46.233 -16.133 32.975 1.00 37.16 167 THR A N 1
ATOM 1304 C CA . THR A 1 167 ? 46.481 -15.725 34.370 1.00 37.16 167 THR A CA 1
ATOM 1305 C C . THR A 1 167 ? 45.124 -15.628 35.074 1.00 37.16 167 THR A C 1
ATOM 1307 O O . THR A 1 167 ? 44.215 -14.989 34.546 1.00 37.16 167 THR A O 1
ATOM 1310 N N . GLU A 1 168 ? 44.976 -16.259 36.240 1.00 39.44 168 GLU A N 1
ATOM 1311 C CA . GLU A 1 168 ? 43.767 -16.205 37.082 1.00 39.44 168 GLU A CA 1
ATOM 1312 C C . GLU A 1 168 ? 43.983 -15.341 38.340 1.00 39.44 168 GLU A C 1
ATOM 1314 O O . GLU A 1 168 ? 45.121 -15.046 38.697 1.00 39.44 168 GLU A O 1
ATOM 1319 N N . GLU A 1 169 ? 42.877 -15.076 39.056 1.00 36.88 169 GLU A N 1
ATOM 1320 C CA . GLU A 1 169 ? 42.825 -14.852 40.517 1.00 36.88 169 GLU A CA 1
ATOM 1321 C C . GLU A 1 169 ? 43.454 -13.549 41.110 1.00 36.88 169 GLU A C 1
ATOM 1323 O O . GLU A 1 169 ? 44.266 -12.877 40.478 1.00 36.88 169 GLU A O 1
ATOM 1328 N N . PRO A 1 170 ? 43.109 -13.155 42.362 1.00 57.22 170 PRO A N 1
ATOM 1329 C CA . PRO A 1 170 ? 41.740 -13.010 42.885 1.00 57.22 170 PRO A CA 1
ATOM 1330 C C . PRO A 1 170 ? 41.593 -11.755 43.800 1.00 57.22 170 PRO A C 1
ATOM 1332 O O . PRO A 1 170 ? 42.263 -10.750 43.592 1.00 57.22 170 PRO A O 1
ATOM 1335 N N . VAL A 1 171 ? 40.758 -11.858 44.855 1.00 31.70 171 VAL A N 1
ATOM 1336 C CA . VAL A 1 171 ? 40.534 -10.943 46.009 1.00 31.70 171 VAL A CA 1
ATOM 1337 C C . VAL A 1 171 ? 39.984 -9.523 45.721 1.00 31.70 171 VAL A C 1
ATOM 1339 O O . VAL A 1 171 ? 40.222 -8.937 44.678 1.00 31.70 171 VAL A O 1
ATOM 1342 N N . SER A 1 172 ? 39.192 -8.892 46.606 1.00 34.72 172 SER A N 1
ATOM 1343 C CA . SER A 1 172 ? 38.697 -9.309 47.935 1.00 34.72 172 SER A CA 1
ATOM 1344 C C . SER A 1 172 ? 37.258 -8.840 48.217 1.00 34.72 172 SER A C 1
ATOM 1346 O O . SER A 1 172 ? 36.689 -8.032 47.487 1.00 34.72 172 SER A O 1
ATOM 1348 N N . ALA A 1 173 ? 36.683 -9.338 49.313 1.00 33.56 173 ALA A N 1
ATOM 1349 C CA . ALA A 1 173 ? 35.339 -9.024 49.800 1.00 33.56 173 ALA A CA 1
ATOM 1350 C C . ALA A 1 173 ? 35.159 -7.567 50.284 1.00 33.56 173 ALA A C 1
ATOM 1352 O O . ALA A 1 173 ? 36.129 -6.919 50.675 1.00 33.56 173 ALA A O 1
ATOM 1353 N N . ASN A 1 174 ? 33.897 -7.110 50.390 1.00 31.73 174 ASN A N 1
ATOM 1354 C CA . ASN A 1 174 ? 33.314 -6.707 51.687 1.00 31.73 174 ASN A CA 1
ATOM 1355 C C . ASN A 1 174 ? 31.794 -6.416 51.647 1.00 31.73 174 ASN A C 1
ATOM 1357 O O . ASN A 1 174 ? 31.271 -5.824 50.705 1.00 31.73 174 ASN A O 1
ATOM 1361 N N . SER A 1 175 ? 31.092 -6.840 52.705 1.00 33.34 175 SER A N 1
ATOM 1362 C CA . SER A 1 175 ? 29.686 -6.566 53.089 1.00 33.34 175 SER A CA 1
ATOM 1363 C C . SER A 1 175 ? 29.434 -7.191 54.481 1.00 33.34 175 SER A C 1
ATOM 1365 O O . SER A 1 175 ? 30.218 -8.072 54.847 1.00 33.34 175 SER A O 1
ATOM 1367 N N . PRO A 1 176 ? 28.350 -6.879 55.239 1.00 45.47 176 PRO A N 1
ATOM 1368 C CA . PRO A 1 176 ? 27.315 -5.842 55.070 1.00 45.47 176 PRO A CA 1
ATOM 1369 C C . PRO A 1 176 ? 27.547 -4.658 56.075 1.00 45.47 176 PRO A C 1
ATOM 1371 O O . PRO A 1 176 ? 28.488 -3.925 55.780 1.00 45.47 176 PRO A O 1
ATOM 1374 N N . PRO A 1 177 ? 26.929 -4.457 57.277 1.00 47.22 177 PRO A N 1
ATOM 1375 C CA . PRO A 1 177 ? 25.532 -4.617 57.739 1.00 47.22 177 PRO A CA 1
ATOM 1376 C C . PRO A 1 177 ? 24.944 -3.509 58.682 1.00 47.22 177 PRO A C 1
ATOM 1378 O O . PRO A 1 177 ? 25.421 -3.370 59.802 1.00 47.22 177 PRO A O 1
ATOM 1381 N N . ILE A 1 178 ? 23.754 -2.957 58.339 1.00 29.88 178 ILE A N 1
ATOM 1382 C CA . ILE A 1 178 ? 22.611 -2.685 59.283 1.00 29.88 178 ILE A CA 1
ATOM 1383 C C . ILE A 1 178 ? 22.872 -1.541 60.336 1.00 29.88 178 ILE A C 1
ATOM 1385 O O . ILE A 1 178 ? 24.017 -1.111 60.448 1.00 29.88 178 ILE A O 1
ATOM 1389 N N . PRO A 1 179 ? 21.918 -0.987 61.147 1.00 43.66 179 PRO A N 1
ATOM 1390 C CA . PRO A 1 179 ? 20.433 -0.879 61.116 1.00 43.66 179 PRO A CA 1
ATOM 1391 C C . PRO A 1 179 ? 19.964 0.487 60.497 1.00 43.66 179 PRO A C 1
ATOM 1393 O O . PRO A 1 179 ? 20.568 0.847 59.494 1.00 43.66 179 PRO A O 1
ATOM 1396 N N . ILE A 1 180 ? 18.938 1.300 60.862 1.00 30.41 180 ILE A N 1
ATOM 1397 C CA . ILE A 1 180 ? 17.942 1.446 61.971 1.00 30.41 180 ILE A CA 1
ATOM 1398 C C . ILE A 1 180 ? 16.594 1.999 61.416 1.00 30.41 180 ILE A C 1
ATOM 1400 O O . ILE A 1 180 ? 16.561 2.604 60.349 1.00 30.41 180 ILE A O 1
ATOM 1404 N N . SER A 1 181 ? 15.493 1.782 62.150 1.00 30.45 181 SER A N 1
ATOM 1405 C CA . SER A 1 181 ? 14.100 2.220 61.913 1.00 30.45 181 SER A CA 1
ATOM 1406 C C . SER A 1 181 ? 13.815 3.730 62.046 1.00 30.45 181 SER A C 1
ATOM 1408 O O . SER A 1 181 ? 14.519 4.432 62.768 1.00 30.45 181 SER A O 1
ATOM 1410 N N . LEU A 1 182 ? 12.644 4.161 61.547 1.00 37.44 182 LEU A N 1
ATOM 1411 C CA . LEU A 1 182 ? 11.625 4.802 62.404 1.00 37.44 182 LEU A CA 1
ATOM 1412 C C . LEU A 1 182 ? 10.194 4.556 61.870 1.00 37.44 182 LEU A C 1
ATOM 1414 O O . LEU A 1 182 ? 10.018 4.229 60.698 1.00 37.44 182 LEU A O 1
ATOM 1418 N N . GLU A 1 183 ? 9.190 4.671 62.742 1.00 36.16 183 GLU A N 1
ATOM 1419 C CA . GLU A 1 183 ? 7.772 4.387 62.461 1.00 36.16 183 GLU A CA 1
ATOM 1420 C C . GLU A 1 183 ? 7.005 5.583 61.863 1.00 36.16 183 GLU A C 1
ATOM 1422 O O . GLU A 1 183 ? 7.402 6.738 62.022 1.00 36.16 183 GLU A O 1
ATOM 1427 N N . SER A 1 184 ? 5.845 5.317 61.247 1.00 41.25 184 SER A N 1
ATOM 1428 C CA . SER A 1 184 ? 4.725 6.272 61.128 1.00 41.25 184 SER A CA 1
ATOM 1429 C C . SER A 1 184 ? 3.417 5.546 60.788 1.00 41.25 184 SER A C 1
ATOM 1431 O O . SER A 1 184 ? 3.187 5.171 59.639 1.00 41.25 184 SER A O 1
ATOM 1433 N N . ASP A 1 185 ? 2.551 5.370 61.786 1.00 43.62 185 ASP A N 1
ATOM 1434 C CA . ASP A 1 185 ? 1.169 4.912 61.600 1.00 43.62 185 ASP A CA 1
ATOM 1435 C C . ASP A 1 185 ? 0.296 5.989 60.938 1.00 43.62 185 ASP A C 1
ATOM 1437 O O . ASP A 1 185 ? 0.276 7.140 61.375 1.00 43.62 185 ASP A O 1
ATOM 1441 N N . ALA A 1 186 ? -0.519 5.593 59.955 1.00 38.00 186 ALA A N 1
ATOM 1442 C CA . ALA A 1 186 ? -1.694 6.358 59.529 1.00 38.00 186 ALA A CA 1
ATOM 1443 C C . ALA A 1 186 ? -2.756 5.443 58.890 1.00 38.00 186 ALA A C 1
ATOM 1445 O O . ALA A 1 186 ? -2.719 5.139 57.699 1.00 38.00 186 ALA A O 1
ATOM 1446 N N . SER A 1 187 ? -3.729 5.015 59.698 1.00 46.56 187 SER A N 1
ATOM 1447 C CA . SER A 1 187 ? -4.905 4.257 59.248 1.00 46.56 187 SER A CA 1
ATOM 1448 C C . SER A 1 187 ? -5.687 4.974 58.140 1.00 46.56 187 SER A C 1
ATOM 1450 O O . SER A 1 187 ? -6.002 6.155 58.273 1.00 46.56 187 SER A O 1
ATOM 1452 N N . ASN A 1 188 ? -6.098 4.231 57.106 1.00 38.31 188 ASN A N 1
ATOM 1453 C CA . ASN A 1 188 ? -7.324 4.516 56.356 1.00 38.31 188 ASN A CA 1
ATOM 1454 C C . ASN A 1 188 ? -7.863 3.248 55.673 1.00 38.31 188 ASN A C 1
ATOM 1456 O O . ASN A 1 188 ? -7.342 2.795 54.654 1.00 38.31 188 ASN A O 1
ATOM 1460 N N . GLN A 1 189 ? -8.943 2.683 56.218 1.00 41.78 189 GLN A N 1
ATOM 1461 C CA . GLN A 1 189 ? -9.692 1.604 55.569 1.00 41.78 189 GLN A CA 1
ATOM 1462 C C . GLN A 1 189 ? -10.552 2.170 54.429 1.00 41.78 189 GLN A C 1
ATOM 1464 O O . GLN A 1 189 ? -11.677 2.616 54.655 1.00 41.78 189 GLN A O 1
ATOM 1469 N N . SER A 1 190 ? -10.046 2.124 53.195 1.00 39.28 190 SER A N 1
ATOM 1470 C CA . SER A 1 190 ? -10.902 2.256 52.010 1.00 39.28 190 SER A CA 1
ATOM 1471 C C . SER A 1 190 ? -11.491 0.896 51.634 1.00 39.28 190 SER A C 1
ATOM 1473 O O . SER A 1 190 ? -10.844 -0.139 51.797 1.00 39.28 190 SER A O 1
ATOM 1475 N N . LYS A 1 191 ? -12.735 0.881 51.150 1.00 42.25 191 LYS A N 1
ATOM 1476 C CA . LYS A 1 191 ? -13.451 -0.358 50.826 1.00 42.25 191 LYS A CA 1
ATOM 1477 C C . LYS A 1 191 ? -12.888 -0.972 49.548 1.00 42.25 191 LYS A C 1
ATOM 1479 O O . LYS A 1 191 ? -13.122 -0.452 48.460 1.00 42.25 191 LYS A O 1
ATOM 1484 N N . GLN A 1 192 ? -12.204 -2.100 49.696 1.00 34.69 192 GLN A N 1
ATOM 1485 C CA . GLN A 1 192 ? -11.843 -2.971 48.587 1.00 34.69 192 GLN A CA 1
ATOM 1486 C C . GLN A 1 192 ? -13.129 -3.556 47.983 1.00 34.69 192 GLN A C 1
ATOM 1488 O O . GLN A 1 192 ? -13.734 -4.465 48.544 1.00 34.69 192 GLN A O 1
ATOM 1493 N N . LEU A 1 193 ? -13.580 -2.974 46.871 1.00 39.78 193 LEU A N 1
ATOM 1494 C CA . LEU A 1 193 ? -14.507 -3.636 45.956 1.00 39.78 193 LEU A CA 1
ATOM 1495 C C . LEU A 1 193 ? -13.749 -4.762 45.247 1.00 39.78 193 LEU A C 1
ATOM 1497 O O . LEU A 1 193 ? -12.572 -4.597 44.926 1.00 39.78 193 LEU A O 1
ATOM 1501 N N . ASP A 1 194 ? -14.424 -5.882 44.991 1.00 36.94 194 ASP A N 1
ATOM 1502 C CA . ASP A 1 194 ? -13.854 -7.013 44.255 1.00 36.94 194 ASP A CA 1
ATOM 1503 C C . ASP A 1 194 ? -13.665 -6.657 42.772 1.00 36.94 194 ASP A C 1
ATOM 1505 O O . ASP A 1 194 ? -14.495 -6.948 41.908 1.00 36.94 194 ASP A O 1
ATOM 1509 N N . GLU A 1 195 ? -12.550 -5.989 42.481 1.00 37.97 195 GLU A N 1
ATOM 1510 C CA . GLU A 1 195 ? -12.075 -5.718 41.131 1.00 37.97 195 GLU A CA 1
ATOM 1511 C C . GLU A 1 195 ? -11.684 -7.045 40.468 1.00 37.97 195 GLU A C 1
ATOM 1513 O O . GLU A 1 195 ? -10.592 -7.582 40.684 1.00 37.97 195 GLU A O 1
ATOM 1518 N N . VAL A 1 196 ? -12.619 -7.599 39.683 1.00 37.44 196 VAL A N 1
ATOM 1519 C CA . VAL A 1 196 ? -12.456 -8.856 38.939 1.00 37.44 196 VAL A CA 1
ATOM 1520 C C . VAL A 1 196 ? -11.268 -8.720 37.993 1.00 37.44 196 VAL A C 1
ATOM 1522 O O . VAL A 1 196 ? -11.376 -8.232 36.869 1.00 37.44 196 VAL A O 1
ATOM 1525 N N . SER A 1 197 ? -10.114 -9.161 38.486 1.00 35.56 197 SER A N 1
ATOM 1526 C CA . SER A 1 197 ? -8.813 -8.985 37.856 1.00 35.56 197 SER A CA 1
ATOM 1527 C C . SER A 1 197 ? -8.614 -9.986 36.721 1.00 35.56 197 SER A C 1
ATOM 1529 O O . SER A 1 197 ? -7.737 -10.851 36.770 1.00 35.56 197 SER A O 1
ATOM 1531 N N . CYS A 1 198 ? -9.421 -9.852 35.666 1.00 35.06 198 CYS A N 1
ATOM 1532 C CA . CYS A 1 198 ? -9.038 -10.308 34.338 1.00 35.06 198 CYS A CA 1
ATOM 1533 C C . CYS A 1 198 ? -7.737 -9.586 33.980 1.00 35.06 198 CYS A C 1
ATOM 1535 O O . CYS A 1 198 ? -7.745 -8.402 33.642 1.00 35.06 198 CYS A O 1
ATOM 1537 N N . SER A 1 199 ? -6.610 -10.285 34.116 1.00 42.88 199 SER A N 1
ATOM 1538 C CA . SER A 1 199 ? -5.306 -9.733 33.775 1.00 42.88 199 SER A CA 1
ATOM 1539 C C . SER A 1 199 ? -5.345 -9.248 32.322 1.00 42.88 199 SER A C 1
ATOM 1541 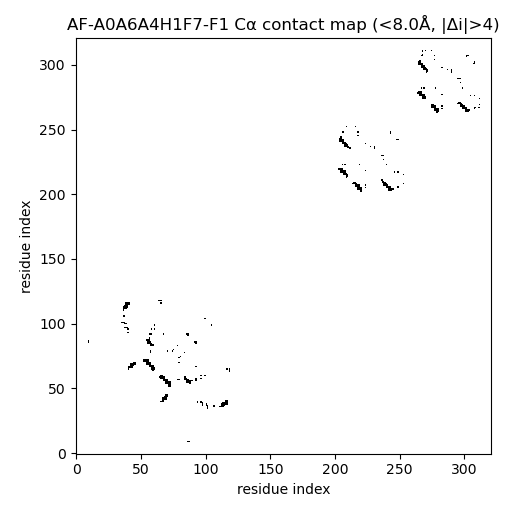O O . SER A 1 199 ? -5.781 -10.006 31.452 1.00 42.88 199 SER A O 1
ATOM 1543 N N . PRO A 1 200 ? -4.940 -7.996 32.030 1.00 54.53 200 PRO A N 1
ATOM 1544 C CA . PRO A 1 200 ? -5.015 -7.468 30.676 1.00 54.53 200 PRO A CA 1
ATOM 1545 C C . PRO A 1 200 ? -4.077 -8.286 29.791 1.00 54.53 200 PRO A C 1
ATOM 1547 O O . PRO A 1 200 ? -2.848 -8.165 29.878 1.00 54.53 200 PRO A O 1
ATOM 1550 N N . GLU A 1 201 ? -4.669 -9.166 28.982 1.00 53.56 201 GLU A N 1
ATOM 1551 C CA . GLU A 1 201 ? -3.949 -10.068 28.098 1.00 53.56 201 GLU A CA 1
ATOM 1552 C C . GLU A 1 201 ? -3.098 -9.212 27.161 1.00 53.56 201 GLU A C 1
ATOM 1554 O O . GLU A 1 201 ? -3.616 -8.393 26.399 1.00 53.56 201 GLU A O 1
ATOM 1559 N N . LYS A 1 202 ? -1.770 -9.313 27.299 1.00 71.62 202 LYS A N 1
ATOM 1560 C CA . LYS A 1 202 ? -0.844 -8.361 26.678 1.00 71.62 202 LYS A CA 1
ATOM 1561 C C . LYS A 1 202 ? -0.908 -8.489 25.163 1.00 71.62 202 LYS A C 1
ATOM 1563 O O . LYS A 1 202 ? -0.238 -9.340 24.578 1.00 71.62 202 LYS A O 1
ATOM 1568 N N . VAL A 1 203 ? -1.701 -7.606 24.555 1.00 74.31 203 VAL A N 1
ATOM 1569 C CA . VAL A 1 203 ? -1.859 -7.464 23.110 1.00 74.31 203 VAL A CA 1
ATOM 1570 C C . VAL A 1 203 ? -0.472 -7.362 22.489 1.00 74.31 203 VAL A C 1
ATOM 1572 O O . VAL A 1 203 ? 0.265 -6.404 22.727 1.00 74.31 203 VAL A O 1
ATOM 1575 N N . ARG A 1 204 ? -0.096 -8.390 21.725 1.00 84.25 204 ARG A N 1
ATOM 1576 C CA . ARG A 1 204 ? 1.211 -8.453 21.072 1.00 84.25 204 ARG A CA 1
ATOM 1577 C C . ARG A 1 204 ? 1.233 -7.419 19.957 1.00 84.25 204 ARG A C 1
ATOM 1579 O O . ARG A 1 204 ? 0.438 -7.509 19.019 1.00 84.25 204 ARG A O 1
ATOM 1586 N N . CYS A 1 205 ? 2.123 -6.443 20.074 1.00 91.44 205 CYS A N 1
ATOM 1587 C CA . CYS A 1 205 ? 2.341 -5.424 19.058 1.00 91.44 205 CYS A CA 1
ATOM 1588 C C . CYS A 1 205 ? 3.568 -5.780 18.222 1.00 91.44 205 CYS A C 1
ATOM 1590 O O . CYS A 1 205 ? 4.568 -6.277 18.740 1.00 91.44 205 CYS A O 1
ATOM 1592 N N . TRP A 1 206 ? 3.491 -5.491 16.933 1.00 95.94 206 TRP A N 1
ATOM 1593 C CA . TRP A 1 206 ? 4.537 -5.734 15.955 1.00 95.94 206 TRP A CA 1
ATOM 1594 C C . TRP A 1 206 ? 4.884 -4.425 15.266 1.00 95.94 206 TRP A C 1
ATOM 1596 O O . TRP A 1 206 ? 3.999 -3.674 14.862 1.00 95.94 206 TRP A O 1
ATOM 1606 N N . ALA A 1 207 ? 6.177 -4.157 15.151 1.00 95.12 207 ALA A N 1
ATOM 1607 C CA . ALA A 1 207 ? 6.698 -3.136 14.268 1.00 95.12 207 ALA A CA 1
ATOM 1608 C C . ALA A 1 207 ? 6.919 -3.774 12.893 1.00 95.12 207 ALA A C 1
ATOM 1610 O O . ALA A 1 207 ? 7.439 -4.891 12.806 1.00 95.12 207 ALA A O 1
ATOM 1611 N N . VAL A 1 208 ? 6.504 -3.072 11.846 1.00 93.44 208 VAL A N 1
ATOM 1612 C CA . VAL A 1 208 ? 6.541 -3.529 10.456 1.00 93.44 208 VAL A CA 1
ATOM 1613 C C . VAL A 1 208 ? 7.232 -2.465 9.623 1.00 93.44 208 VAL A C 1
ATOM 1615 O O . VAL A 1 208 ? 6.861 -1.295 9.694 1.00 93.44 208 VAL A O 1
ATOM 1618 N N . ASN A 1 209 ? 8.231 -2.875 8.855 1.00 91.69 209 ASN A N 1
ATOM 1619 C CA . ASN A 1 209 ? 8.892 -2.057 7.852 1.00 91.69 209 ASN A CA 1
ATOM 1620 C C . ASN A 1 209 ? 8.698 -2.726 6.486 1.00 91.69 209 ASN A C 1
ATOM 1622 O O . ASN A 1 209 ? 8.952 -3.924 6.344 1.00 91.69 209 ASN A O 1
ATOM 1626 N N . THR A 1 210 ? 8.252 -1.958 5.495 1.00 84.56 210 THR A N 1
ATOM 1627 C CA . THR A 1 210 ? 8.206 -2.390 4.089 1.00 84.56 210 THR A CA 1
ATOM 1628 C C . THR A 1 210 ? 9.096 -1.471 3.269 1.00 84.56 210 THR A C 1
ATOM 1630 O O . THR A 1 210 ? 8.762 -0.294 3.094 1.00 84.56 210 THR A O 1
ATOM 1633 N N . ALA A 1 211 ? 10.212 -2.004 2.766 1.00 75.62 211 ALA A N 1
ATOM 1634 C CA . ALA A 1 211 ? 11.224 -1.225 2.053 1.00 75.62 211 ALA A CA 1
ATOM 1635 C C . ALA A 1 211 ? 10.655 -0.562 0.785 1.00 75.62 211 ALA A C 1
ATOM 1637 O O . ALA A 1 211 ? 10.879 0.624 0.558 1.00 75.62 211 ALA A O 1
ATOM 1638 N N . GLU A 1 212 ? 9.834 -1.291 0.017 1.00 67.25 212 GLU A N 1
ATOM 1639 C CA . GLU A 1 212 ? 9.207 -0.806 -1.225 1.00 67.25 212 GLU A CA 1
ATOM 1640 C C . GLU A 1 212 ? 8.338 0.448 -1.034 1.00 67.25 212 GLU A C 1
ATOM 1642 O O . GLU A 1 212 ? 8.322 1.333 -1.888 1.00 67.25 212 GLU A O 1
ATOM 1647 N N . ALA A 1 213 ? 7.602 0.529 0.080 1.00 67.31 213 ALA A N 1
ATOM 1648 C CA . ALA A 1 213 ? 6.689 1.636 0.371 1.00 67.31 213 ALA A CA 1
ATOM 1649 C C . ALA A 1 213 ? 7.313 2.722 1.268 1.00 67.31 213 ALA A C 1
ATOM 1651 O O . ALA A 1 213 ? 6.710 3.777 1.464 1.00 67.31 213 ALA A O 1
ATOM 1652 N N . GLY A 1 214 ? 8.485 2.460 1.859 1.00 74.06 214 GLY A N 1
ATOM 1653 C CA . GLY A 1 214 ? 9.129 3.339 2.839 1.00 74.06 214 GLY A CA 1
ATOM 1654 C C . GLY A 1 214 ? 8.339 3.534 4.143 1.00 74.06 214 GLY A C 1
ATOM 1655 O O . GLY A 1 214 ? 8.623 4.470 4.893 1.00 74.06 214 GLY A O 1
ATOM 1656 N N . THR A 1 215 ? 7.328 2.701 4.423 1.00 77.94 215 THR A N 1
ATOM 1657 C CA . THR A 1 215 ? 6.464 2.844 5.604 1.00 77.94 215 THR A CA 1
ATOM 1658 C C . THR A 1 215 ? 6.968 2.035 6.800 1.00 77.94 215 THR A C 1
ATOM 1660 O O . THR A 1 215 ? 7.493 0.928 6.679 1.00 77.94 215 THR A O 1
ATOM 1663 N N . ASN A 1 216 ? 6.788 2.628 7.983 1.00 88.12 216 ASN A N 1
ATOM 1664 C CA . ASN A 1 216 ? 7.143 2.078 9.288 1.00 88.12 216 ASN A CA 1
ATOM 1665 C C . ASN A 1 216 ? 5.887 2.104 10.174 1.00 88.12 216 ASN A C 1
ATOM 1667 O O . ASN A 1 216 ? 5.504 3.163 10.680 1.00 88.12 216 ASN A O 1
ATOM 1671 N N . GLU A 1 217 ? 5.226 0.959 10.348 1.00 89.56 217 GLU A N 1
ATOM 1672 C CA . GLU A 1 217 ? 3.907 0.855 10.989 1.00 89.56 217 GLU A CA 1
ATOM 1673 C C . GLU A 1 217 ? 3.925 0.003 12.266 1.00 89.56 217 GLU A C 1
ATOM 1675 O O . GLU A 1 217 ? 4.734 -0.913 12.425 1.00 89.56 217 GLU A O 1
ATOM 1680 N N . LEU A 1 218 ? 3.010 0.297 13.197 1.00 91.00 218 LEU A N 1
ATOM 1681 C CA . LEU A 1 218 ? 2.788 -0.510 14.397 1.00 91.00 218 LEU A CA 1
ATOM 1682 C C . LEU A 1 218 ? 1.422 -1.195 14.315 1.00 91.00 218 LEU A C 1
ATOM 1684 O O . LEU A 1 218 ? 0.391 -0.524 14.319 1.00 91.00 218 LEU A O 1
ATOM 1688 N N . VAL A 1 219 ? 1.418 -2.525 14.302 1.00 90.25 219 VAL A N 1
ATOM 1689 C CA . VAL A 1 219 ? 0.208 -3.349 14.164 1.00 90.25 219 VAL A CA 1
ATOM 1690 C C . VAL A 1 219 ? 0.042 -4.294 15.356 1.00 90.25 219 VAL A C 1
ATOM 1692 O O . VAL A 1 219 ? 0.986 -4.544 16.105 1.00 90.25 219 VAL A O 1
ATOM 1695 N N . THR A 1 220 ? -1.156 -4.843 15.558 1.00 88.31 220 THR A N 1
ATOM 1696 C CA . THR A 1 220 ? -1.387 -5.909 16.553 1.00 88.31 220 THR A CA 1
ATOM 1697 C C . THR A 1 220 ? -1.214 -7.293 15.918 1.00 88.31 220 THR A C 1
ATOM 1699 O O . THR A 1 220 ? -1.275 -7.424 14.697 1.00 88.31 220 THR A O 1
ATOM 1702 N N . GLY A 1 221 ? -0.989 -8.341 16.720 1.00 82.94 221 GLY A N 1
ATOM 1703 C CA . GLY A 1 221 ? -0.619 -9.682 16.231 1.00 82.94 221 GLY A CA 1
ATOM 1704 C C . GLY A 1 221 ? -1.482 -10.227 15.083 1.00 82.94 221 GLY A C 1
ATOM 1705 O O . GLY A 1 221 ? -0.944 -10.627 14.060 1.00 82.94 221 GLY A O 1
ATOM 1706 N N . HIS A 1 222 ? -2.812 -10.120 15.179 1.00 79.94 222 HIS A N 1
ATOM 1707 C CA . HIS A 1 222 ? -3.720 -10.617 14.133 1.00 79.94 222 HIS A CA 1
ATOM 1708 C C . HIS A 1 222 ? -3.644 -9.845 12.798 1.00 79.94 222 HIS A C 1
ATOM 1710 O O . HIS A 1 222 ? -4.118 -10.338 11.773 1.00 79.94 222 HIS A O 1
ATOM 1716 N N . TRP A 1 223 ? -3.063 -8.641 12.797 1.00 82.88 223 TRP A N 1
ATOM 1717 C CA . TRP A 1 223 ? -2.679 -7.913 11.585 1.00 82.88 223 TRP A CA 1
ATOM 1718 C C . TRP A 1 223 ? -1.282 -8.303 11.111 1.00 82.88 223 TRP A C 1
ATOM 1720 O O . TRP A 1 223 ? -1.079 -8.425 9.906 1.00 82.88 223 TRP A O 1
ATOM 1730 N N . ALA A 1 224 ? -0.345 -8.551 12.030 1.00 88.25 224 ALA A N 1
ATOM 1731 C CA . ALA A 1 224 ? 1.001 -8.999 11.688 1.00 88.25 224 ALA A CA 1
ATOM 1732 C C . ALA A 1 224 ? 0.972 -10.319 10.899 1.00 88.25 224 ALA A C 1
ATOM 1734 O O . ALA A 1 224 ? 1.522 -10.389 9.800 1.00 88.25 224 ALA A O 1
ATOM 1735 N N . ASP A 1 225 ? 0.227 -11.316 11.388 1.00 84.75 225 ASP A N 1
ATOM 1736 C CA . ASP A 1 225 ? 0.057 -12.605 10.705 1.00 84.75 225 ASP A CA 1
ATOM 1737 C C . ASP A 1 225 ? -0.510 -12.424 9.285 1.00 84.75 225 ASP A C 1
ATOM 1739 O O . ASP A 1 225 ? -0.099 -13.103 8.343 1.00 84.75 225 ASP A O 1
ATOM 1743 N N . ARG A 1 226 ? -1.445 -11.481 9.104 1.00 84.19 226 ARG A N 1
ATOM 1744 C CA . ARG A 1 226 ? -2.060 -11.180 7.801 1.00 84.19 226 ARG A CA 1
ATOM 1745 C C . ARG A 1 226 ? -1.105 -10.473 6.850 1.00 84.19 226 ARG A C 1
ATOM 1747 O O . ARG A 1 226 ? -1.088 -10.835 5.678 1.00 84.19 226 ARG A O 1
ATOM 1754 N N . LEU A 1 227 ? -0.326 -9.505 7.333 1.00 85.75 227 LEU A N 1
ATOM 1755 C CA . LEU A 1 227 ? 0.682 -8.804 6.534 1.00 85.75 227 LEU A CA 1
ATOM 1756 C C . LEU A 1 227 ? 1.790 -9.762 6.088 1.00 85.75 227 LEU A C 1
ATOM 1758 O O . LEU A 1 227 ? 2.129 -9.776 4.908 1.00 85.75 227 LEU A O 1
ATOM 1762 N N . PHE A 1 228 ? 2.272 -10.634 6.981 1.00 86.44 228 PHE A N 1
ATOM 1763 C CA . PHE A 1 228 ? 3.272 -11.652 6.644 1.00 86.44 228 PHE A CA 1
ATOM 1764 C C . PHE A 1 228 ? 2.758 -12.608 5.558 1.00 86.44 228 PHE A C 1
ATOM 1766 O O . PHE A 1 228 ? 3.387 -12.778 4.515 1.00 86.44 228 PHE A O 1
ATOM 1773 N N . ASN A 1 229 ? 1.544 -13.139 5.740 1.00 83.88 229 ASN A N 1
ATOM 1774 C CA . ASN A 1 229 ? 0.868 -13.948 4.724 1.00 83.88 229 ASN A CA 1
ATOM 1775 C C . ASN A 1 229 ? 0.474 -13.155 3.461 1.00 83.88 229 ASN A C 1
ATOM 1777 O O . ASN A 1 229 ? 0.003 -13.768 2.504 1.00 83.88 229 ASN A O 1
ATOM 1781 N N . ASN A 1 230 ? 0.592 -11.824 3.428 1.00 77.19 230 ASN A N 1
ATOM 1782 C CA . ASN A 1 230 ? 0.373 -11.018 2.225 1.00 77.19 230 ASN A CA 1
ATOM 1783 C C . ASN A 1 230 ? 1.681 -10.826 1.457 1.00 77.19 230 ASN A C 1
ATOM 1785 O O . ASN A 1 230 ? 1.767 -11.257 0.310 1.00 77.19 230 ASN A O 1
ATOM 1789 N N . ALA A 1 231 ? 2.717 -10.303 2.117 1.00 80.69 231 ALA A N 1
ATOM 1790 C CA . ALA A 1 231 ? 4.045 -10.126 1.534 1.00 80.69 231 ALA A CA 1
ATOM 1791 C C . ALA A 1 231 ? 4.589 -11.439 0.941 1.00 80.69 231 ALA A C 1
ATOM 1793 O O . ALA A 1 231 ? 5.021 -11.459 -0.208 1.00 80.69 231 ALA A O 1
ATOM 1794 N N . ALA A 1 232 ? 4.430 -12.565 1.650 1.00 80.81 232 ALA A N 1
ATOM 1795 C CA . ALA A 1 232 ? 4.838 -13.887 1.165 1.00 80.81 232 ALA A CA 1
ATOM 1796 C C . ALA A 1 232 ? 4.049 -14.393 -0.066 1.00 80.81 232 ALA A C 1
ATOM 1798 O O . ALA A 1 232 ? 4.556 -15.229 -0.809 1.00 80.81 232 ALA A O 1
ATOM 1799 N N . ARG A 1 233 ? 2.821 -13.905 -0.310 1.00 81.62 233 ARG A N 1
ATOM 1800 C CA . ARG A 1 233 ? 2.038 -14.222 -1.527 1.00 81.62 233 ARG A CA 1
ATOM 1801 C C . ARG A 1 233 ? 2.368 -13.313 -2.710 1.00 81.62 233 ARG A C 1
ATOM 1803 O O . ARG A 1 233 ? 2.130 -13.710 -3.845 1.00 81.62 233 ARG A O 1
ATOM 1810 N N . HIS A 1 234 ? 2.891 -12.119 -2.443 1.00 78.19 234 HIS A N 1
ATOM 1811 C CA . HIS A 1 234 ? 3.245 -11.119 -3.453 1.00 78.19 234 HIS A CA 1
ATOM 1812 C C . HIS A 1 234 ? 4.764 -10.981 -3.670 1.00 78.19 234 HIS A C 1
ATOM 1814 O O . HIS A 1 234 ? 5.179 -10.169 -4.487 1.00 78.19 234 HIS A O 1
ATOM 1820 N N . ASN A 1 235 ? 5.571 -11.799 -2.980 1.00 76.69 235 ASN A N 1
ATOM 1821 C CA . ASN A 1 235 ? 7.038 -11.791 -2.998 1.00 76.69 235 ASN A CA 1
ATOM 1822 C C . ASN A 1 235 ? 7.639 -10.401 -2.684 1.00 76.69 235 ASN A C 1
ATOM 1824 O O . ASN A 1 235 ? 8.564 -9.953 -3.355 1.00 76.69 235 ASN A O 1
ATOM 1828 N N . GLN A 1 236 ? 7.082 -9.722 -1.677 1.00 78.56 236 GLN A N 1
ATOM 1829 C CA . GLN A 1 236 ? 7.534 -8.400 -1.227 1.00 78.56 236 GLN A CA 1
ATOM 1830 C C . GLN A 1 236 ? 8.472 -8.515 -0.022 1.00 78.56 236 GLN A C 1
ATOM 1832 O O . GLN A 1 236 ? 8.166 -9.235 0.934 1.00 78.56 236 GLN A O 1
ATOM 1837 N N . ASP A 1 237 ? 9.553 -7.737 -0.019 1.00 78.56 237 ASP A N 1
ATOM 1838 C CA . ASP A 1 237 ? 10.464 -7.649 1.123 1.00 78.56 237 ASP A CA 1
ATOM 1839 C C . ASP A 1 237 ? 9.850 -6.825 2.266 1.00 78.56 237 ASP A C 1
ATOM 1841 O O . ASP A 1 237 ? 9.622 -5.613 2.170 1.00 78.56 237 ASP A O 1
ATOM 1845 N N . MET A 1 238 ? 9.585 -7.503 3.385 1.00 85.19 238 MET A N 1
ATOM 1846 C CA . MET A 1 238 ? 9.005 -6.913 4.589 1.00 85.19 238 MET A CA 1
ATOM 1847 C C . MET A 1 238 ? 9.695 -7.451 5.841 1.00 85.19 238 MET A C 1
ATOM 1849 O O . MET A 1 238 ? 9.693 -8.656 6.104 1.00 85.19 238 MET A O 1
ATOM 1853 N N . VAL A 1 239 ? 10.215 -6.545 6.670 1.00 90.69 239 VAL A N 1
ATOM 1854 C CA . VAL A 1 239 ? 10.850 -6.888 7.946 1.00 90.69 239 VAL A CA 1
ATOM 1855 C C . VAL A 1 239 ? 9.863 -6.637 9.085 1.00 90.69 239 VAL A C 1
ATOM 1857 O O . VAL A 1 239 ? 9.217 -5.591 9.155 1.00 90.69 239 VAL A O 1
ATOM 1860 N N . MET A 1 240 ? 9.743 -7.590 10.012 1.00 93.12 240 MET A N 1
ATOM 1861 C CA . MET A 1 240 ? 8.806 -7.513 11.138 1.00 93.12 240 MET A CA 1
ATOM 1862 C C . MET A 1 240 ? 9.481 -7.855 12.464 1.00 93.12 240 MET A C 1
ATOM 1864 O O . MET A 1 240 ? 10.347 -8.729 12.524 1.00 93.12 240 MET A O 1
ATOM 1868 N N . ARG A 1 241 ? 9.045 -7.215 13.555 1.00 93.94 241 ARG A N 1
ATOM 1869 C CA . ARG A 1 241 ? 9.551 -7.504 14.904 1.00 93.94 241 ARG A CA 1
ATOM 1870 C C . ARG A 1 241 ? 8.483 -7.325 15.978 1.00 93.94 241 ARG A C 1
ATOM 1872 O O . ARG A 1 241 ? 7.871 -6.263 16.063 1.00 93.94 241 ARG A O 1
ATOM 1879 N N . GLU A 1 242 ? 8.308 -8.315 16.855 1.00 94.94 242 GLU A N 1
ATOM 1880 C CA . GLU A 1 242 ? 7.474 -8.152 18.052 1.00 94.94 242 GLU A CA 1
ATOM 1881 C C . GLU A 1 242 ? 8.106 -7.114 18.998 1.00 94.94 242 GLU A C 1
ATOM 1883 O O . GLU A 1 242 ? 9.297 -7.168 19.327 1.00 94.94 242 GLU A O 1
ATOM 1888 N N . VAL A 1 243 ? 7.306 -6.145 19.444 1.00 94.94 243 VAL A N 1
ATOM 1889 C CA . VAL A 1 243 ? 7.751 -4.978 20.212 1.00 94.94 243 VAL A CA 1
ATOM 1890 C C . VAL A 1 243 ? 6.829 -4.711 21.396 1.00 94.94 243 VAL A C 1
ATOM 1892 O O . VAL A 1 243 ? 5.618 -4.562 21.278 1.00 94.94 243 VAL A O 1
ATOM 1895 N N . LYS A 1 244 ? 7.431 -4.577 22.581 1.00 90.44 244 LYS A N 1
ATOM 1896 C CA . LYS A 1 244 ? 6.698 -4.397 23.847 1.00 90.44 244 LYS A CA 1
ATOM 1897 C C . LYS A 1 244 ? 6.167 -2.969 24.068 1.00 90.44 244 LYS A C 1
ATOM 1899 O O . LYS A 1 244 ? 5.496 -2.733 25.065 1.00 90.44 244 LYS A O 1
ATOM 1904 N N . SER A 1 245 ? 6.499 -2.010 23.195 1.00 86.50 245 SER A N 1
ATOM 1905 C CA . SER A 1 245 ? 5.975 -0.635 23.221 1.00 86.50 245 SER A CA 1
ATOM 1906 C C . SER A 1 245 ? 6.310 0.146 21.943 1.00 86.50 245 SER A C 1
ATOM 1908 O O . SER A 1 245 ? 7.279 -0.168 21.247 1.00 86.50 245 SER A O 1
ATOM 1910 N N . MET A 1 246 ? 5.574 1.237 21.693 1.00 83.69 246 MET A N 1
ATOM 1911 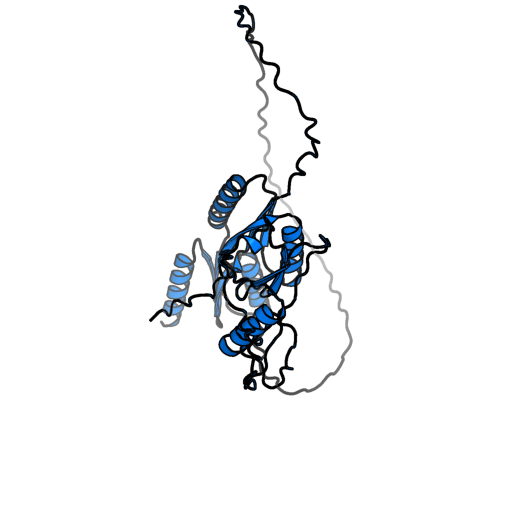C CA . MET A 1 246 ? 5.848 2.198 20.611 1.00 83.69 246 MET A CA 1
ATOM 1912 C C . MET A 1 246 ? 7.285 2.757 20.658 1.00 83.69 246 MET A C 1
ATOM 1914 O O . MET A 1 246 ? 7.917 2.929 19.620 1.00 83.69 246 MET A O 1
ATOM 1918 N N . ASN A 1 247 ? 7.856 2.987 21.847 1.00 88.50 247 ASN A N 1
ATOM 1919 C CA . ASN A 1 247 ? 9.241 3.462 21.953 1.00 88.50 247 ASN A CA 1
ATOM 1920 C C . ASN A 1 247 ? 10.261 2.389 21.539 1.00 88.50 247 ASN A C 1
ATOM 1922 O O . ASN A 1 247 ? 11.289 2.729 20.958 1.00 88.50 247 ASN A O 1
ATOM 1926 N N . LYS A 1 248 ? 9.982 1.097 21.773 1.00 91.81 248 LYS A N 1
ATOM 1927 C CA . LYS A 1 248 ? 10.826 0.010 21.247 1.00 91.81 248 LYS A CA 1
ATOM 1928 C C . LYS A 1 248 ? 10.691 -0.144 19.729 1.00 91.81 248 LYS A C 1
ATOM 1930 O O . LYS A 1 248 ? 11.699 -0.422 19.091 1.00 91.81 248 LYS A O 1
ATOM 1935 N N . ALA A 1 249 ? 9.509 0.112 19.162 1.00 90.38 249 ALA A N 1
ATOM 1936 C CA . ALA A 1 249 ? 9.323 0.195 17.712 1.00 90.38 249 ALA A CA 1
ATOM 1937 C C . ALA A 1 249 ? 10.156 1.330 17.098 1.00 90.38 249 ALA A C 1
ATOM 1939 O O . ALA A 1 249 ? 10.964 1.075 16.215 1.00 90.38 249 ALA A O 1
ATOM 1940 N N . LYS A 1 250 ? 10.050 2.558 17.631 1.00 86.62 250 LYS A N 1
ATOM 1941 C CA . LYS A 1 250 ? 10.830 3.720 17.163 1.00 86.62 250 LYS A CA 1
ATOM 1942 C C . LYS A 1 250 ? 12.340 3.475 17.181 1.00 86.62 250 LYS A C 1
ATOM 1944 O O . LYS A 1 250 ? 12.992 3.707 16.173 1.00 86.62 250 LYS A O 1
ATOM 1949 N N . VAL A 1 251 ? 12.880 2.957 18.289 1.00 90.94 251 VAL A N 1
ATOM 1950 C CA . VAL A 1 251 ? 14.312 2.608 18.384 1.00 90.94 251 VAL A CA 1
ATOM 1951 C C . VAL A 1 251 ? 14.706 1.554 17.344 1.00 90.94 251 VAL A C 1
ATOM 1953 O O . VAL A 1 251 ? 15.795 1.637 16.785 1.00 90.94 251 VAL A O 1
ATOM 1956 N N . TRP A 1 252 ? 13.830 0.589 17.051 1.00 92.88 252 TRP A N 1
ATOM 1957 C CA . TRP A 1 252 ? 14.102 -0.413 16.025 1.00 92.88 252 TRP A CA 1
ATOM 1958 C C . TRP A 1 252 ? 14.045 0.159 14.599 1.00 92.88 252 TRP A C 1
ATOM 1960 O O . TRP A 1 252 ? 14.969 -0.093 13.833 1.00 92.88 252 TRP A O 1
ATOM 1970 N N . PHE A 1 253 ? 13.059 0.996 14.263 1.00 90.69 253 PHE A N 1
ATOM 1971 C CA . PHE A 1 253 ? 13.016 1.696 12.971 1.00 90.69 253 PHE A CA 1
ATOM 1972 C C . PHE A 1 253 ? 14.252 2.584 12.755 1.00 90.69 253 PHE A C 1
ATOM 1974 O O . PHE A 1 253 ? 14.843 2.566 11.680 1.00 90.69 253 PHE A O 1
ATOM 1981 N N . SER A 1 254 ? 14.718 3.290 13.792 1.00 88.06 254 SER A N 1
ATOM 1982 C CA . SER A 1 254 ? 15.993 4.019 13.730 1.00 88.06 254 SER A CA 1
ATOM 1983 C C . SER A 1 254 ? 17.201 3.094 13.552 1.00 88.06 254 SER A C 1
ATOM 1985 O O . SER A 1 254 ? 18.146 3.476 12.872 1.00 88.06 254 SER A O 1
ATOM 1987 N N . SER A 1 255 ? 17.187 1.878 14.116 1.00 86.56 255 SER A N 1
ATOM 1988 C CA . SER A 1 255 ? 18.256 0.904 13.855 1.00 86.56 255 SER A CA 1
ATOM 1989 C C . SER A 1 255 ? 18.225 0.344 12.431 1.00 86.56 255 SER A C 1
ATOM 1991 O O . SER A 1 255 ? 19.298 0.118 11.888 1.00 86.56 255 SER A O 1
ATOM 1993 N N . LEU A 1 256 ? 17.044 0.193 11.808 1.00 83.19 256 LEU A N 1
ATOM 1994 C CA . LEU A 1 256 ? 16.931 -0.257 10.414 1.00 83.19 256 LEU A CA 1
ATOM 1995 C C . LEU A 1 256 ? 17.637 0.715 9.467 1.00 83.19 256 LEU A C 1
ATOM 1997 O O . LEU A 1 256 ? 18.533 0.292 8.749 1.00 83.19 256 LEU A O 1
ATOM 2001 N N . HIS A 1 257 ? 17.336 2.014 9.549 1.00 71.06 257 HIS A N 1
ATOM 2002 C CA . HIS A 1 257 ? 17.980 3.024 8.698 1.00 71.06 257 HIS A CA 1
ATOM 2003 C C . HIS A 1 257 ? 19.495 3.151 8.915 1.00 71.06 257 HIS A C 1
ATOM 2005 O O . HIS A 1 257 ? 20.208 3.543 7.994 1.00 71.06 257 HIS A O 1
ATOM 2011 N N . ASN A 1 258 ? 20.004 2.787 10.097 1.00 63.06 258 ASN A N 1
ATOM 2012 C CA . ASN A 1 258 ? 21.445 2.693 10.324 1.00 63.06 258 ASN A CA 1
ATOM 2013 C C . ASN A 1 258 ? 22.025 1.422 9.672 1.00 63.06 258 ASN A C 1
ATOM 2015 O O . ASN A 1 258 ? 23.030 1.512 8.977 1.00 63.06 258 ASN A O 1
ATOM 2019 N N . SER A 1 259 ? 21.366 0.263 9.800 1.00 55.00 259 SER A N 1
ATOM 2020 C CA . SER A 1 259 ? 21.789 -0.980 9.126 1.00 55.00 259 SER A CA 1
ATOM 2021 C C . SER A 1 259 ? 21.587 -0.978 7.603 1.00 55.00 259 SER A C 1
ATOM 2023 O O . SER A 1 259 ? 22.252 -1.724 6.903 1.00 55.00 259 SER A O 1
ATOM 2025 N N . GLU A 1 260 ? 20.713 -0.124 7.062 1.00 53.50 260 GLU A N 1
ATOM 2026 C CA . GLU A 1 260 ? 20.601 0.127 5.615 1.00 53.50 260 GLU A CA 1
ATOM 2027 C C . GLU A 1 260 ? 21.750 1.010 5.087 1.00 53.50 260 GLU A C 1
ATOM 2029 O O . GLU A 1 260 ? 22.018 1.018 3.884 1.00 53.50 260 GLU A O 1
ATOM 2034 N N . GLN A 1 261 ? 22.428 1.753 5.973 1.00 48.16 261 GLN A N 1
ATOM 2035 C CA . GLN A 1 261 ? 23.655 2.499 5.666 1.00 48.16 261 GLN A CA 1
ATOM 2036 C C . GLN A 1 261 ? 24.919 1.663 5.928 1.00 48.16 261 GLN A C 1
ATOM 2038 O O . GLN A 1 261 ? 25.918 1.840 5.233 1.00 48.16 261 GLN A O 1
ATOM 2043 N N . GLU A 1 262 ? 24.880 0.712 6.865 1.00 44.56 262 GLU A N 1
ATOM 2044 C CA . GLU A 1 262 ? 25.941 -0.279 7.063 1.00 44.56 262 GLU A CA 1
ATOM 2045 C C . GLU A 1 262 ? 25.805 -1.471 6.091 1.00 44.56 262 GLU A C 1
ATOM 2047 O O . GLU A 1 262 ? 25.206 -2.496 6.398 1.00 44.56 262 GLU A O 1
ATOM 2052 N N . LEU A 1 263 ? 26.495 -1.362 4.948 1.00 50.72 263 LEU A N 1
ATOM 2053 C CA . LEU A 1 263 ? 27.004 -2.500 4.158 1.00 50.72 263 LEU A CA 1
ATOM 2054 C C . LEU A 1 263 ? 26.010 -3.309 3.295 1.00 50.72 263 LEU A C 1
ATOM 2056 O O . LEU A 1 263 ? 26.309 -4.441 2.924 1.00 50.72 263 LEU A O 1
ATOM 2060 N N . CYS A 1 264 ? 24.903 -2.721 2.834 1.00 56.97 264 CYS A N 1
ATOM 2061 C CA . CYS A 1 264 ? 24.302 -3.193 1.576 1.00 56.97 264 CYS A CA 1
ATOM 2062 C C . CYS A 1 264 ? 25.213 -2.808 0.397 1.00 56.97 264 CYS A C 1
ATOM 2064 O O . CYS A 1 264 ? 25.070 -1.711 -0.151 1.00 56.97 264 CYS A O 1
ATOM 2066 N N . LEU A 1 265 ? 26.145 -3.693 0.020 1.00 67.25 265 LEU A N 1
ATOM 2067 C CA . LEU A 1 265 ? 27.032 -3.498 -1.130 1.00 67.25 265 LEU A CA 1
ATOM 2068 C C . LEU A 1 265 ? 26.203 -3.369 -2.413 1.00 67.25 265 LEU A C 1
ATOM 2070 O O . LEU A 1 265 ? 25.504 -4.296 -2.832 1.00 67.25 265 LEU A O 1
ATOM 2074 N N . ARG A 1 266 ? 26.261 -2.185 -3.027 1.00 85.00 266 ARG A N 1
ATOM 2075 C CA . ARG A 1 266 ? 25.593 -1.901 -4.298 1.00 85.00 266 ARG A CA 1
ATOM 2076 C C . ARG A 1 266 ? 26.600 -2.030 -5.420 1.00 85.00 266 ARG A C 1
ATOM 2078 O O . ARG A 1 266 ? 27.751 -1.624 -5.282 1.00 85.00 266 ARG A O 1
ATOM 2085 N N . TRP A 1 267 ? 26.136 -2.543 -6.544 1.00 94.56 267 TRP A N 1
ATOM 2086 C CA . TRP A 1 267 ? 26.926 -2.678 -7.754 1.00 94.56 267 TRP A CA 1
ATOM 2087 C C . TRP A 1 267 ? 26.325 -1.793 -8.831 1.00 94.56 267 TRP A C 1
ATOM 2089 O O . TRP A 1 267 ? 25.158 -1.947 -9.190 1.00 94.56 267 TRP A O 1
ATOM 2099 N N . ALA A 1 268 ? 27.122 -0.856 -9.337 1.00 95.62 268 ALA A N 1
ATOM 2100 C CA . ALA A 1 268 ? 26.827 -0.195 -10.595 1.00 95.62 268 ALA A CA 1
ATOM 2101 C C . ALA A 1 268 ? 27.207 -1.163 -11.721 1.00 95.62 268 ALA A C 1
ATOM 2103 O O . ALA A 1 268 ? 28.312 -1.712 -11.719 1.00 95.62 268 ALA A O 1
ATOM 2104 N N . VAL A 1 269 ? 26.291 -1.393 -12.656 1.00 95.69 269 VAL A N 1
ATOM 2105 C CA . VAL A 1 269 ? 26.461 -2.339 -13.761 1.00 95.69 269 VAL A CA 1
ATOM 2106 C C . VAL A 1 269 ? 26.134 -1.631 -15.068 1.00 95.69 269 VAL A C 1
ATOM 2108 O O . VAL A 1 269 ? 25.028 -1.123 -15.251 1.00 95.69 269 VAL A O 1
ATOM 2111 N N . HIS A 1 270 ? 27.110 -1.617 -15.969 1.00 96.31 270 HIS A N 1
ATOM 2112 C CA . HIS A 1 270 ? 26.997 -1.127 -17.333 1.00 96.31 270 HIS A CA 1
ATOM 2113 C C . HIS A 1 270 ? 26.949 -2.311 -18.303 1.00 96.31 270 HIS A C 1
ATOM 2115 O O . HIS A 1 270 ? 27.777 -3.229 -18.239 1.00 96.31 270 HIS A O 1
ATOM 2121 N N . THR A 1 271 ? 25.987 -2.276 -19.221 1.00 94.44 271 THR A N 1
ATOM 2122 C CA . THR A 1 271 ? 25.846 -3.235 -20.321 1.00 94.44 271 THR A CA 1
ATOM 2123 C C . THR A 1 271 ? 25.468 -2.503 -21.607 1.00 94.44 271 THR A C 1
ATOM 2125 O O . THR A 1 271 ? 24.938 -1.395 -21.571 1.00 94.44 271 THR A O 1
ATOM 2128 N N . LEU A 1 272 ? 25.605 -3.178 -22.752 1.00 91.75 272 LEU A N 1
ATOM 2129 C CA . LEU A 1 272 ? 25.140 -2.691 -24.062 1.00 91.75 272 LEU A CA 1
ATOM 2130 C C . LEU A 1 272 ? 23.615 -2.424 -24.160 1.00 91.75 272 LEU A C 1
ATOM 2132 O O . LEU A 1 272 ? 23.143 -2.029 -25.225 1.00 91.75 272 LEU A O 1
ATOM 2136 N N . GLN A 1 273 ? 22.825 -2.705 -23.115 1.00 92.06 273 GLN A N 1
ATOM 2137 C CA . GLN A 1 273 ? 21.356 -2.592 -23.127 1.00 92.06 273 GLN A CA 1
ATOM 2138 C C . GLN A 1 273 ? 20.789 -1.748 -21.976 1.00 92.06 273 GLN A C 1
ATOM 2140 O O . GLN A 1 273 ? 19.727 -1.145 -22.139 1.00 92.06 273 GLN A O 1
ATOM 2145 N N . SER A 1 274 ? 21.463 -1.702 -20.825 1.00 92.69 274 SER A N 1
ATOM 2146 C CA . SER A 1 274 ? 21.036 -0.946 -19.646 1.00 92.69 274 SER A CA 1
ATOM 2147 C C . SER A 1 274 ? 22.204 -0.552 -18.738 1.00 92.69 274 SER A C 1
ATOM 2149 O O . SER A 1 274 ? 23.208 -1.262 -18.631 1.00 92.69 274 SER A O 1
ATOM 2151 N N . ASN A 1 275 ? 22.008 0.577 -18.052 1.00 94.25 275 ASN A N 1
ATOM 2152 C CA . ASN A 1 275 ? 22.788 1.039 -16.910 1.00 94.25 275 ASN A CA 1
ATOM 2153 C C . ASN A 1 275 ? 21.931 0.849 -15.652 1.00 94.25 275 ASN A C 1
ATOM 2155 O O . ASN A 1 275 ? 20.850 1.432 -15.546 1.00 94.25 275 ASN A O 1
ATOM 2159 N N . GLU A 1 276 ? 22.380 0.012 -14.718 1.00 93.38 276 GLU A N 1
ATOM 2160 C CA . GLU A 1 276 ? 21.604 -0.396 -13.540 1.00 93.38 276 GLU A CA 1
ATOM 2161 C C . GLU A 1 276 ? 22.426 -0.301 -12.247 1.00 93.38 276 GLU A C 1
ATOM 2163 O O . GLU A 1 276 ? 23.652 -0.411 -12.248 1.00 93.38 276 GLU A O 1
ATOM 2168 N N . ILE A 1 277 ? 21.734 -0.116 -11.119 1.00 90.50 277 ILE A N 1
ATOM 2169 C CA . ILE A 1 277 ? 22.313 -0.191 -9.772 1.00 90.50 277 ILE A CA 1
ATOM 2170 C C . ILE A 1 277 ? 21.591 -1.321 -9.042 1.00 90.50 277 ILE A C 1
ATOM 2172 O O . ILE A 1 277 ? 20.376 -1.253 -8.850 1.00 90.50 277 ILE A O 1
ATOM 2176 N N . VAL A 1 278 ? 22.328 -2.361 -8.659 1.00 90.81 278 VAL A N 1
ATOM 2177 C CA . VAL A 1 278 ? 21.773 -3.633 -8.169 1.00 90.81 278 VAL A CA 1
ATOM 2178 C C . VAL A 1 278 ? 22.415 -4.072 -6.848 1.00 90.81 278 VAL A C 1
ATOM 2180 O O . VAL A 1 278 ? 23.425 -3.512 -6.419 1.00 90.81 278 VAL A O 1
ATOM 2183 N N . SER A 1 279 ? 21.816 -5.067 -6.189 1.00 89.31 279 SER A N 1
ATOM 2184 C CA . SER A 1 279 ? 22.429 -5.799 -5.074 1.00 89.31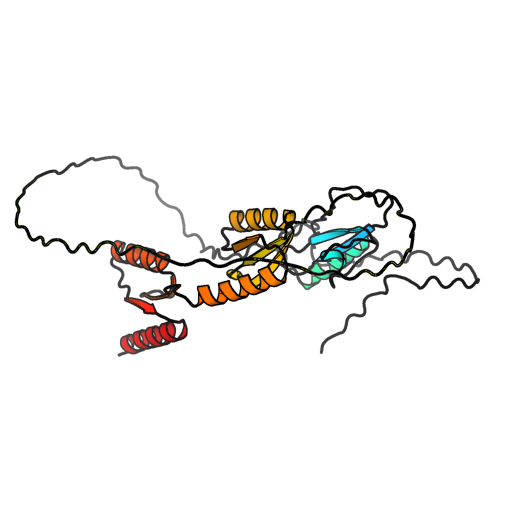 279 SER A CA 1
ATOM 2185 C C . SER A 1 279 ? 23.534 -6.743 -5.559 1.00 89.31 279 SER A C 1
ATOM 2187 O O . SER A 1 279 ? 23.577 -7.106 -6.735 1.00 89.31 279 SER A O 1
ATOM 2189 N N . GLU A 1 280 ? 24.401 -7.175 -4.643 1.00 90.69 280 GLU A N 1
ATOM 2190 C CA . GLU A 1 280 ? 25.469 -8.150 -4.903 1.00 90.69 280 GLU A CA 1
ATOM 2191 C C . GLU A 1 280 ? 24.958 -9.455 -5.543 1.00 90.69 280 GLU A C 1
ATOM 2193 O O . GLU A 1 280 ? 25.492 -9.868 -6.572 1.00 90.69 280 GLU A O 1
ATOM 2198 N N . ASP A 1 281 ? 23.869 -10.045 -5.032 1.00 87.19 281 ASP A N 1
ATOM 2199 C CA . ASP A 1 281 ? 23.276 -11.265 -5.606 1.00 87.19 281 ASP A CA 1
ATOM 2200 C C . ASP A 1 281 ? 22.911 -11.086 -7.089 1.00 87.19 281 ASP A C 1
ATOM 2202 O O . ASP A 1 281 ? 23.297 -11.885 -7.946 1.00 87.19 281 ASP A O 1
ATOM 2206 N N . ARG A 1 282 ? 22.221 -9.984 -7.420 1.00 89.12 282 ARG A N 1
ATOM 2207 C CA . ARG A 1 282 ? 21.805 -9.669 -8.795 1.00 89.12 282 ARG A CA 1
ATOM 2208 C C . ARG A 1 282 ? 22.991 -9.268 -9.677 1.00 89.12 282 ARG A C 1
ATOM 2210 O O . ARG A 1 282 ? 22.967 -9.558 -10.872 1.00 89.12 282 ARG A O 1
ATOM 2217 N N . ALA A 1 283 ? 24.046 -8.665 -9.126 1.00 94.19 283 ALA A N 1
ATOM 2218 C CA . ALA A 1 283 ? 25.301 -8.464 -9.853 1.00 94.19 283 ALA A CA 1
ATOM 2219 C C . ALA A 1 283 ? 25.937 -9.812 -10.233 1.00 94.19 283 ALA A C 1
ATOM 2221 O O . ALA A 1 283 ? 26.331 -10.000 -11.385 1.00 94.19 283 ALA A O 1
ATOM 2222 N N . GLY A 1 284 ? 25.948 -10.776 -9.305 1.00 92.50 284 GLY A N 1
ATOM 2223 C CA . GLY A 1 284 ? 26.384 -12.152 -9.548 1.00 92.50 284 GLY A CA 1
ATOM 2224 C C . GLY A 1 284 ? 25.556 -12.863 -10.624 1.00 92.50 284 GLY A C 1
ATOM 2225 O O . GLY A 1 284 ? 26.126 -13.479 -11.530 1.00 92.50 284 GLY A O 1
ATOM 2226 N N . GLU A 1 285 ? 24.225 -12.732 -10.593 1.00 94.44 285 GLU A N 1
ATOM 2227 C CA . GLU A 1 285 ? 23.341 -13.263 -11.641 1.00 94.44 285 GLU A CA 1
ATOM 2228 C C . GLU A 1 285 ? 23.624 -12.641 -13.016 1.00 94.44 285 GLU A C 1
ATOM 2230 O O . GLU A 1 285 ? 23.757 -13.372 -14.005 1.00 94.44 285 GLU A O 1
ATOM 2235 N N . ILE A 1 286 ? 23.757 -11.311 -13.086 1.00 94.00 286 ILE A N 1
ATOM 2236 C CA . ILE A 1 286 ? 24.039 -10.581 -14.330 1.00 94.0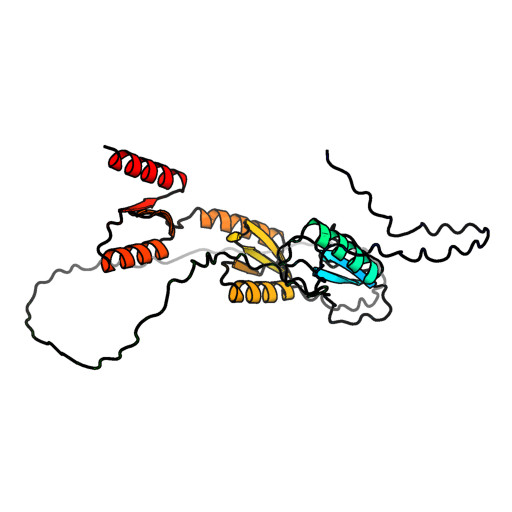0 286 ILE A CA 1
ATOM 2237 C C . ILE A 1 286 ? 25.419 -10.966 -14.884 1.00 94.00 286 ILE A C 1
ATOM 2239 O O . ILE A 1 286 ? 25.529 -11.264 -16.076 1.00 94.00 286 ILE A O 1
ATOM 2243 N N . LEU A 1 287 ? 26.451 -11.062 -14.038 1.00 95.81 287 LEU A N 1
ATOM 2244 C CA . LEU A 1 287 ? 27.786 -11.528 -14.430 1.00 95.81 287 LEU A CA 1
ATOM 2245 C C . LEU A 1 287 ? 27.735 -12.960 -14.979 1.00 95.81 287 LEU A C 1
ATOM 2247 O O . LEU A 1 287 ? 28.209 -13.231 -16.085 1.00 95.81 287 LEU A O 1
ATOM 2251 N N . ALA A 1 288 ? 27.094 -13.876 -14.248 1.00 94.94 288 ALA A N 1
ATOM 2252 C CA . ALA A 1 288 ? 26.926 -15.263 -14.671 1.00 94.94 288 ALA A CA 1
ATOM 2253 C C . ALA A 1 288 ? 26.068 -15.392 -15.943 1.00 94.94 288 ALA A C 1
ATOM 2255 O O . ALA A 1 288 ? 26.197 -16.378 -16.672 1.00 94.94 288 ALA A O 1
ATOM 2256 N N . HIS A 1 289 ? 25.175 -14.442 -16.225 1.00 93.94 289 HIS A N 1
ATOM 2257 C CA . HIS A 1 289 ? 24.421 -14.375 -17.476 1.00 93.94 289 HIS A CA 1
ATOM 2258 C C . HIS A 1 289 ? 25.276 -13.843 -18.639 1.00 93.94 289 HIS A C 1
ATOM 2260 O O . HIS A 1 289 ? 25.254 -14.440 -19.717 1.00 93.94 289 HIS A O 1
ATOM 2266 N N . GLY A 1 290 ? 26.059 -12.780 -18.430 1.00 93.81 290 GLY A N 1
ATOM 2267 C CA . GLY A 1 290 ? 26.960 -12.212 -19.440 1.00 93.81 290 GLY A CA 1
ATOM 2268 C C . GLY A 1 290 ? 28.030 -13.200 -19.896 1.00 93.81 290 GLY A C 1
ATOM 2269 O O . GLY A 1 290 ? 28.160 -13.454 -21.094 1.00 93.81 290 GLY A O 1
ATOM 2270 N N . LEU A 1 291 ? 28.696 -13.859 -18.941 1.00 93.06 291 LEU A N 1
ATOM 2271 C CA . LEU A 1 291 ? 29.696 -14.903 -19.201 1.00 93.06 291 LEU A CA 1
ATOM 2272 C C . LEU A 1 291 ? 29.138 -16.085 -20.016 1.00 93.06 291 LEU A C 1
ATOM 2274 O O . LEU A 1 291 ? 29.870 -16.684 -20.800 1.00 93.06 291 LEU A O 1
ATOM 2278 N N . ARG A 1 292 ? 27.844 -16.410 -19.873 1.00 96.19 292 ARG A N 1
ATOM 2279 C CA . ARG A 1 292 ? 27.173 -17.477 -20.645 1.00 96.19 292 ARG A CA 1
ATOM 2280 C C . ARG A 1 292 ? 26.820 -17.088 -22.083 1.00 96.19 292 ARG A C 1
ATOM 2282 O O . ARG A 1 292 ? 26.615 -17.984 -22.896 1.00 96.19 292 ARG A O 1
ATOM 2289 N N . HIS A 1 293 ? 26.755 -15.794 -22.397 1.00 95.69 293 HIS A N 1
ATOM 2290 C CA . HIS A 1 293 ? 26.346 -15.280 -23.712 1.00 95.69 293 HIS A CA 1
ATOM 2291 C C . HIS A 1 293 ? 27.440 -14.463 -24.419 1.00 95.69 293 HIS A C 1
ATOM 2293 O O . HIS A 1 293 ? 27.185 -13.884 -25.471 1.00 95.69 293 HIS A O 1
ATOM 2299 N N . SER A 1 294 ? 28.649 -14.407 -23.848 1.00 92.81 294 SER A N 1
ATOM 2300 C CA . SER A 1 294 ? 29.761 -13.570 -24.323 1.00 92.81 294 SER A CA 1
ATOM 2301 C C . SER A 1 294 ? 29.393 -12.085 -24.466 1.00 92.81 294 SER A C 1
ATOM 2303 O O . SER A 1 294 ? 29.903 -11.398 -25.347 1.00 92.81 294 SER A O 1
ATOM 2305 N N . HIS A 1 295 ? 28.510 -11.583 -23.597 1.00 94.06 295 HIS A N 1
ATOM 2306 C CA . HIS A 1 295 ? 28.223 -10.153 -23.511 1.00 94.06 295 HIS A CA 1
ATOM 2307 C C . HIS A 1 295 ? 29.302 -9.448 -22.688 1.00 94.06 295 HIS A C 1
ATOM 2309 O O . HIS A 1 295 ? 29.673 -9.920 -21.612 1.00 94.06 295 HIS A O 1
ATOM 2315 N N . GLU A 1 296 ? 29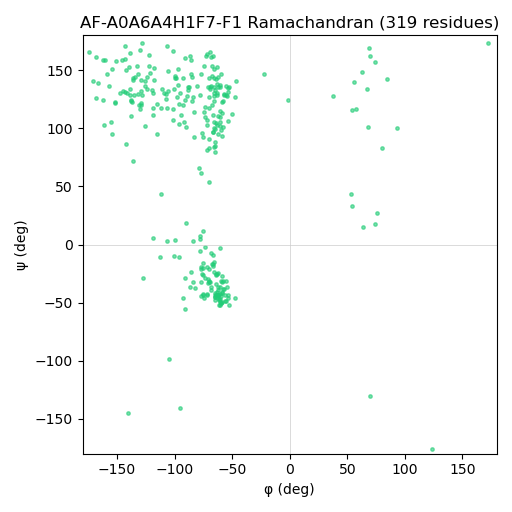.752 -8.292 -23.168 1.00 94.69 296 GLU A N 1
ATOM 2316 C CA . GLU A 1 296 ? 30.571 -7.376 -22.383 1.00 94.69 296 GLU A CA 1
ATOM 2317 C C . GLU A 1 296 ? 29.719 -6.742 -21.276 1.00 94.69 296 GLU A C 1
ATOM 2319 O O . GLU A 1 296 ? 28.626 -6.224 -21.524 1.00 94.69 296 GLU A O 1
ATOM 2324 N N . ILE A 1 297 ? 30.205 -6.845 -20.038 1.00 96.25 297 ILE A N 1
ATOM 2325 C CA . ILE A 1 297 ? 29.582 -6.284 -18.841 1.00 96.25 297 ILE A CA 1
ATOM 2326 C C . ILE A 1 297 ? 30.693 -5.671 -18.002 1.00 96.25 297 ILE A C 1
ATOM 2328 O O . ILE A 1 297 ? 31.638 -6.362 -17.618 1.00 96.25 297 ILE A O 1
ATOM 2332 N N . ILE A 1 298 ? 30.554 -4.386 -17.693 1.00 96.44 298 ILE A N 1
ATOM 2333 C CA . ILE A 1 298 ? 31.454 -3.669 -16.793 1.00 96.44 298 ILE A CA 1
ATOM 2334 C C . ILE A 1 298 ? 30.681 -3.440 -15.496 1.00 96.44 298 ILE A C 1
ATOM 2336 O O . ILE A 1 298 ? 29.549 -2.962 -15.522 1.00 96.44 298 ILE A O 1
ATOM 2340 N N . MET A 1 299 ? 31.261 -3.786 -14.349 1.00 97.31 299 MET A N 1
ATOM 2341 C CA . MET A 1 299 ? 30.605 -3.594 -13.054 1.00 97.31 299 MET A CA 1
ATOM 2342 C C . MET A 1 299 ? 31.576 -3.157 -11.966 1.00 97.31 299 MET A C 1
ATOM 2344 O O . MET A 1 299 ? 32.760 -3.497 -12.000 1.00 97.31 299 MET A O 1
ATOM 2348 N N . ARG A 1 300 ? 31.059 -2.390 -11.005 1.00 96.62 300 ARG A N 1
ATOM 2349 C CA . ARG A 1 300 ? 31.829 -1.804 -9.909 1.00 96.62 300 ARG A CA 1
ATOM 2350 C C . ARG A 1 300 ? 31.008 -1.756 -8.622 1.00 96.62 300 ARG A C 1
ATOM 2352 O O . ARG A 1 300 ? 29.890 -1.246 -8.612 1.00 96.62 300 ARG A O 1
ATOM 2359 N N . GLU A 1 301 ? 31.618 -2.215 -7.536 1.00 95.75 301 GLU A N 1
ATOM 2360 C CA . GLU A 1 301 ? 31.156 -1.998 -6.164 1.00 95.75 301 GLU A CA 1
ATOM 2361 C C . GLU A 1 301 ? 31.171 -0.494 -5.832 1.00 95.75 301 GLU A C 1
ATOM 2363 O O . GLU A 1 301 ? 32.158 0.204 -6.088 1.00 95.75 301 GLU A O 1
ATOM 2368 N N . VAL A 1 302 ? 30.065 0.023 -5.296 1.00 92.81 302 VAL A N 1
ATOM 2369 C CA . VAL A 1 302 ? 29.851 1.456 -5.057 1.00 92.81 302 VAL A CA 1
ATOM 2370 C C . VAL A 1 302 ? 29.175 1.709 -3.714 1.00 92.81 302 VAL A C 1
ATOM 2372 O O . VAL A 1 302 ? 28.153 1.115 -3.368 1.00 92.81 302 VAL A O 1
ATOM 2375 N N . SER A 1 303 ? 29.720 2.671 -2.971 1.00 84.75 303 SER A N 1
ATOM 2376 C CA . SER A 1 303 ? 29.265 3.044 -1.625 1.00 84.75 303 SER A CA 1
ATOM 2377 C C . SER A 1 303 ? 27.919 3.776 -1.607 1.00 84.75 303 SER A C 1
ATOM 2379 O O . SER A 1 303 ? 27.272 3.886 -0.567 1.00 84.75 303 SER A O 1
ATOM 2381 N N . SER A 1 304 ? 27.496 4.337 -2.745 1.00 80.75 304 SER A N 1
ATOM 2382 C CA . SER A 1 304 ? 26.279 5.144 -2.842 1.00 80.75 304 SER A CA 1
ATOM 2383 C C . SER A 1 304 ? 25.764 5.267 -4.277 1.00 80.75 304 SER A C 1
ATOM 2385 O O . SER A 1 304 ? 26.520 5.170 -5.242 1.00 80.75 304 SER A O 1
ATOM 2387 N N . VAL A 1 305 ? 24.476 5.595 -4.421 1.00 79.62 305 VAL A N 1
ATOM 2388 C CA . VAL A 1 305 ? 23.846 5.924 -5.718 1.00 79.62 305 VAL A CA 1
ATOM 2389 C C . VAL A 1 305 ? 24.532 7.120 -6.401 1.00 79.62 305 VAL A C 1
ATOM 2391 O O . VAL A 1 305 ? 24.635 7.162 -7.621 1.00 79.62 305 VAL A O 1
ATOM 2394 N N . ALA A 1 306 ? 25.056 8.075 -5.624 1.00 82.19 306 ALA A N 1
ATOM 2395 C CA . ALA A 1 306 ? 25.773 9.235 -6.156 1.00 82.19 306 ALA A CA 1
ATOM 2396 C C . ALA A 1 306 ? 27.195 8.904 -6.651 1.00 82.19 306 ALA A C 1
ATOM 2398 O O . ALA A 1 306 ? 27.710 9.604 -7.521 1.00 82.19 306 ALA A O 1
ATOM 2399 N N . GLU A 1 307 ? 27.837 7.860 -6.116 1.00 88.56 307 GLU A N 1
ATOM 2400 C CA . GLU A 1 307 ? 29.066 7.298 -6.692 1.00 88.56 307 GLU A CA 1
ATOM 2401 C C . GLU A 1 307 ? 28.749 6.499 -7.962 1.00 88.56 307 GLU A C 1
ATOM 2403 O O . GLU A 1 307 ? 29.397 6.707 -8.985 1.00 88.56 307 GLU A O 1
ATOM 2408 N N . ALA A 1 308 ? 27.712 5.655 -7.905 1.00 90.25 308 ALA A N 1
ATOM 2409 C CA . ALA A 1 308 ? 27.240 4.844 -9.023 1.00 90.25 308 ALA A CA 1
ATOM 2410 C C . ALA A 1 308 ? 26.971 5.682 -10.279 1.00 90.25 308 ALA A C 1
ATOM 2412 O O . ALA A 1 308 ? 27.533 5.396 -11.333 1.00 90.25 308 ALA A O 1
ATOM 2413 N N . GLN A 1 309 ? 26.180 6.754 -10.146 1.00 87.88 309 GLN A N 1
ATOM 2414 C CA . GLN A 1 309 ? 25.845 7.628 -11.270 1.00 87.88 309 GLN A CA 1
ATOM 2415 C C . GLN A 1 309 ? 27.104 8.242 -11.893 1.00 87.88 309 GLN A C 1
ATOM 2417 O O . GLN A 1 309 ? 27.329 8.065 -13.079 1.00 87.88 309 GLN A O 1
ATOM 2422 N N . ARG A 1 310 ? 27.996 8.842 -11.090 1.00 95.00 310 ARG A N 1
ATOM 2423 C CA . ARG A 1 310 ? 29.245 9.461 -11.585 1.00 95.00 310 ARG A CA 1
ATOM 2424 C C . ARG A 1 310 ? 30.170 8.495 -12.325 1.00 95.00 310 ARG A C 1
ATOM 2426 O O . ARG A 1 310 ? 30.995 8.939 -13.117 1.00 95.00 310 ARG A O 1
ATOM 2433 N N . TRP A 1 311 ? 30.103 7.205 -12.005 1.00 97.12 311 TRP A N 1
ATOM 2434 C CA . TRP A 1 311 ? 30.887 6.175 -12.679 1.00 97.12 311 TRP A CA 1
ATOM 2435 C C . TRP A 1 311 ? 30.231 5.723 -13.992 1.00 97.12 311 TRP A C 1
ATOM 2437 O O . TRP A 1 311 ? 30.937 5.547 -14.981 1.00 97.12 311 TRP A O 1
ATOM 2447 N N . LEU A 1 312 ? 28.899 5.630 -14.036 1.00 94.69 312 LEU A N 1
ATOM 2448 C CA . LEU A 1 312 ? 28.146 5.401 -15.275 1.00 94.69 312 LEU A CA 1
ATOM 2449 C C . LEU A 1 312 ? 28.297 6.593 -16.243 1.00 94.69 312 LEU A C 1
ATOM 2451 O O . LEU A 1 312 ? 28.646 6.384 -17.401 1.00 94.69 312 LEU A O 1
ATOM 2455 N N . ASP A 1 313 ? 28.176 7.831 -15.742 1.00 93.88 313 ASP A N 1
ATOM 2456 C CA . ASP A 1 313 ? 28.412 9.083 -16.485 1.00 93.88 313 ASP A CA 1
ATOM 2457 C C . ASP A 1 313 ? 29.822 9.130 -17.118 1.00 93.88 313 ASP A C 1
ATOM 2459 O O . ASP A 1 313 ? 30.034 9.756 -18.159 1.00 93.88 313 ASP A O 1
ATOM 2463 N N . LEU A 1 314 ? 30.813 8.501 -16.469 1.00 96.88 314 LEU A N 1
ATOM 2464 C CA . LEU A 1 314 ? 32.186 8.419 -16.969 1.00 96.88 314 LEU A CA 1
ATOM 2465 C C . LEU A 1 314 ? 32.308 7.402 -18.110 1.00 96.88 314 LEU A C 1
ATOM 2467 O O . LEU A 1 314 ? 32.941 7.717 -19.112 1.00 96.88 314 LEU A O 1
ATOM 2471 N N . ILE A 1 315 ? 31.677 6.229 -17.987 1.00 95.75 315 ILE A N 1
ATOM 2472 C CA . ILE A 1 315 ? 31.681 5.196 -19.035 1.00 95.75 315 ILE A CA 1
ATOM 2473 C C . ILE A 1 315 ? 30.950 5.684 -20.289 1.00 95.75 315 ILE A C 1
ATOM 2475 O O . ILE A 1 315 ? 31.482 5.540 -21.386 1.00 95.75 315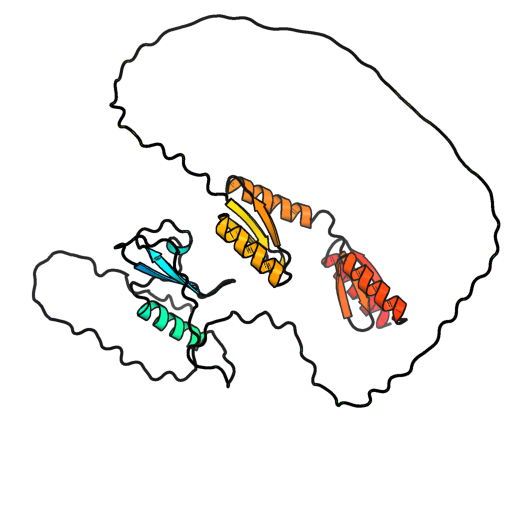 ILE A O 1
ATOM 2479 N N . GLU A 1 316 ? 29.777 6.313 -20.144 1.00 91.62 316 GLU A N 1
ATOM 2480 C CA . GLU A 1 316 ? 29.053 6.907 -21.280 1.00 91.62 316 GLU A CA 1
ATOM 2481 C C . GLU A 1 316 ? 29.938 7.921 -22.027 1.00 91.62 316 GLU A C 1
ATOM 2483 O O . GLU A 1 316 ? 30.044 7.885 -23.251 1.00 91.62 316 GLU A O 1
ATOM 2488 N N . LYS A 1 317 ? 30.668 8.762 -21.286 1.00 95.50 317 LYS A N 1
ATOM 2489 C CA . LYS A 1 317 ? 31.591 9.749 -21.857 1.00 95.50 317 LYS A CA 1
ATOM 2490 C C . LYS A 1 317 ? 32.848 9.135 -22.493 1.00 95.50 317 LYS A C 1
ATOM 2492 O O . LYS A 1 317 ? 33.392 9.722 -23.426 1.00 95.50 317 LYS A O 1
ATOM 2497 N N . GLU A 1 318 ? 33.337 8.003 -21.993 1.00 94.94 318 GLU A N 1
ATOM 2498 C CA . GLU A 1 318 ? 34.472 7.281 -22.588 1.00 94.94 318 GLU A CA 1
ATOM 2499 C C . GLU A 1 318 ? 34.063 6.507 -23.855 1.00 94.94 318 GLU A C 1
ATOM 2501 O O . GLU A 1 318 ? 34.897 6.327 -24.739 1.00 94.94 318 GLU A O 1
ATOM 2506 N N . ALA A 1 319 ? 32.786 6.129 -23.995 1.00 89.69 319 ALA A N 1
ATOM 2507 C CA . ALA A 1 319 ? 32.239 5.481 -25.193 1.00 89.69 319 ALA A CA 1
ATOM 2508 C C . ALA A 1 319 ? 31.969 6.443 -26.375 1.00 89.69 319 ALA A C 1
ATOM 2510 O O . ALA A 1 319 ? 31.913 5.997 -27.521 1.00 89.69 319 ALA A O 1
ATOM 2511 N N . ASP A 1 320 ? 31.826 7.746 -26.110 1.00 87.69 320 ASP A N 1
ATOM 2512 C CA . ASP A 1 320 ? 31.602 8.811 -27.109 1.00 87.69 320 ASP A CA 1
ATOM 2513 C C . ASP A 1 320 ? 32.905 9.345 -27.773 1.00 87.69 320 ASP A C 1
ATOM 2515 O O . ASP A 1 320 ? 32.847 10.300 -28.557 1.00 87.69 320 ASP A O 1
ATOM 2519 N N . CYS A 1 321 ? 34.079 8.779 -27.447 1.00 79.50 321 CYS A N 1
ATOM 2520 C CA . CYS A 1 321 ? 35.416 9.306 -27.789 1.00 79.50 321 CYS A CA 1
ATOM 2521 C C . CYS A 1 321 ? 36.160 8.531 -28.898 1.00 79.50 321 CYS A C 1
ATOM 2523 O O . CYS A 1 321 ? 36.681 9.212 -29.814 1.00 79.50 321 CYS A O 1
#

Secondary structure (DSSP, 8-state):
-----PPPPS---------------------PPPSS--PBPPEE--SS--TTPPEEEEEE-SSSS-EEEEEETT---TTTSSSS-EESSHHHHHHHHHHHHHHH----TTPPTT-B-PPPP------PPP--------------------------------------------------------------------------EEEEEETTTTEEEEEEHHHHHHHHHHHHHHT--EEEEEESSHHHHHHHHHHHHHHTTS---EEEEEESS-EEEEEHHHHHHHHHHHHHHT--EEEEEESSHHHHHHHHHHHHHHHT-

pLDDT: mean 70.3, std 24.52, range [28.03, 97.31]

Foldseek 3Di:
DDDDDDDDPPDDDPDPDDDDDPPDDPPPPPPDPDPDAFEFFAEAEDPDDPDPFQWKWFFDCDDPHGHIYIDGPPDPDPRNVDPTDIDSDPVVVRVVRRVVRSPPPDDDPPDDHHHYDDDPDPCPPPPPDDDDDDDDDDDDDDDDDDDDDDDDDDDDDDDDDDDDDDDDDDDDDDDDDDDDDDDDDDDDDDDDDPPPCPPPPQFWKKWKAFPVVRDTDIDTPVVVVVVVVVCVVSVGDMDMDTDSDPVRSVVVVVVVVVVVLPDQWWKFKDFPVDTDIHGPVVVVVVVVVCVVVVTDMDMDTDSDPVRSVVVVVVVVVVVVD

Sequence (321 aa):
MGSKKQYAPLFESDSDEDKSTQLRKPISSSATPRTKPTCKPALFQPSADQGKKKKVYINVFNGAMPVCYMEWFDSESPIFNSHHPKYATYQVALDEWFRYCEMEHDHPADFVEGTLYNLPASNSTLTRPGILTLGCIPTSSSVTRSTLTEEHGVVNAVPSIYESAITEEPVSANSPPIPISLESDASNQSKQLDEVSCSPEKVRCWAVNTAEAGTNELVTGHWADRLFNNAARHNQDMVMREVKSMNKAKVWFSSLHNSEQELCLRWAVHTLQSNEIVSEDRAGEILAHGLRHSHEIIMREVSSVAEAQRWLDLIEKEADC

Nearest PDB structures (foldseek):
  9c3c-assembly1_d  TM=8.825E-02  e=1.907E+00  Oryctolagus cuniculus